Protein AF-0000000072880910 (afdb_homodimer)

Organism: NCBI:txid35525

Sequence (378 aa):
MTQFLEQYRAGLEKVLYEPGFINNLLAKAEERTGVKRLYIALGMIGVISIYLTFGYGAQLLCNSIGFVYPAYASVKAIESDKKDDDTKWLTYWTVFAFFSIIEFFSDILLSWFPLYWLAKCILLVWCFAPVSWNGSALIYHRIIRPRYLKYNTKLDKVVGDAANNAAKLLSQGLDITHNLVKNANSKDEMTQFLEQYRAGLEKVLYEPGFINNLLAKAEERTGVKRLYIALGMIGVISIYLTFGYGAQLLCNSIGFVYPAYASVKAIESDKKDDDTKWLTYWTVFAFFSIIEFFSDILLSWFPLYWLAKCILLVWCFAPVSWNGSALIYHRIIRPRYLKYNTKLDKVVGDAANNAAKLLSQGLDITHNLVKNANSKDE

Foldseek 3Di:
DVVVVVVVLVVLVVVLCDDDDVSVVLVVVCVVPVDDSSVVVVVVVVVLQQCLLDNPCVVVVLCCLLCVVLVVQCVVCVPDPDVVSNVLSVLLVVQVVVCVVVVVVVCVVCVVGSNVSVVSSVLSCQQNPPDPPRSSVCCCVPPVVVVCVVCVVVCCVPVVVVVVVVVVVVVVVVVVVVVVVVVVVVVVD/DVVVVVVVLVVLVVVLCDDDDVSVVLVVVCVVPVDDSSVVVVVVVVVLQQCLLDNPCVVVVLCCLLCVVLVVQCVVCVPDPDVVSNVLSVLLVVVVVVCVVVVVVVCVVCVVGSNVSVVSSVLSCQQNPPDPPRSSVVCCVPPVVVVCVVCVVVCCVPVVVVVVVVVVVVVVVVVVVVVVVVVVVVVVD

pLDDT: mean 82.31, std 9.42, range [45.56, 94.0]

Radius of gyration: 24.27 Å; Cα contacts (8 Å, |Δi|>4): 341; chains: 2; bounding box: 45×79×58 Å

Structure (mmCIF, N/CA/C/O backbone):
data_AF-0000000072880910-model_v1
#
loop_
_entity.id
_entity.type
_entity.pdbx_description
1 polymer 'Receptor expression-enhancing protein'
#
loop_
_atom_site.group_PDB
_atom_site.id
_atom_site.type_symbol
_atom_site.label_atom_id
_atom_site.label_alt_id
_atom_site.label_comp_id
_atom_site.label_asym_id
_atom_site.label_entity_id
_atom_site.label_seq_id
_atom_site.pdbx_PDB_ins_code
_atom_site.Cartn_x
_atom_site.Cartn_y
_atom_site.Cartn_z
_atom_site.occupancy
_atom_site.B_iso_or_equiv
_atom_site.auth_seq_id
_atom_site.auth_comp_id
_atom_site.auth_asym_id
_atom_site.auth_atom_id
_atom_site.pdbx_PDB_model_num
ATOM 1 N N . MET A 1 1 ? -2.93 39.5 -1.105 1 54.69 1 MET A N 1
ATOM 2 C CA . MET A 1 1 ? -1.923 38.594 -0.562 1 54.69 1 MET A CA 1
ATOM 3 C C . MET A 1 1 ? -1.951 38.594 0.963 1 54.69 1 MET A C 1
ATOM 5 O O . MET A 1 1 ? -1.927 37.531 1.594 1 54.69 1 MET A O 1
ATOM 9 N N . THR A 1 2 ? -2.166 39.844 1.442 1 64.44 2 THR A N 1
ATOM 10 C CA . THR A 1 2 ? -2.141 40 2.889 1 64.44 2 THR A CA 1
ATOM 11 C C . THR A 1 2 ? -3.352 39.344 3.539 1 64.44 2 THR A C 1
ATOM 13 O O . THR A 1 2 ? -3.229 38.719 4.586 1 64.44 2 THR A O 1
ATOM 16 N N . GLN A 1 3 ? -4.484 39.5 2.902 1 65.19 3 GLN A N 1
ATOM 17 C CA . GLN A 1 3 ? -5.691 38.906 3.451 1 65.19 3 GLN A CA 1
ATOM 18 C C . GLN A 1 3 ? -5.609 37.375 3.412 1 65.19 3 GLN A C 1
ATOM 20 O O . GLN A 1 3 ? -6.027 36.688 4.355 1 65.19 3 GLN A O 1
ATOM 25 N N . PHE A 1 4 ? -5.031 36.969 2.357 1 64.19 4 PHE A N 1
ATOM 26 C CA . PHE A 1 4 ? -4.852 35.531 2.189 1 64.19 4 PHE A CA 1
ATOM 27 C C . PHE A 1 4 ? -3.912 34.969 3.252 1 64.19 4 PHE A C 1
ATOM 29 O O . PHE A 1 4 ? -4.184 33.938 3.844 1 64.19 4 PHE A O 1
ATOM 36 N N . LEU A 1 5 ? -2.969 35.719 3.396 1 72.12 5 LEU A N 1
ATOM 37 C CA . LEU A 1 5 ? -1.979 35.281 4.383 1 72.12 5 LEU A CA 1
ATOM 38 C C . LEU A 1 5 ? -2.578 35.281 5.785 1 72.12 5 LEU A C 1
ATOM 40 O O . LEU A 1 5 ? -2.283 34.406 6.59 1 72.12 5 LEU A O 1
ATOM 44 N N . GLU A 1 6 ? -3.389 36.281 5.953 1 77.25 6 GLU A N 1
ATOM 45 C CA . GLU A 1 6 ? -4.008 36.344 7.273 1 77.25 6 GLU A CA 1
ATOM 46 C C . GLU A 1 6 ? -4.996 35.219 7.5 1 77.25 6 GLU A C 1
ATOM 48 O O . GLU A 1 6 ? -5.098 34.688 8.609 1 77.25 6 GLU A O 1
ATOM 53 N N . GLN A 1 7 ? -5.676 34.969 6.52 1 73.25 7 GLN A N 1
ATOM 54 C CA . GLN A 1 7 ? -6.625 33.875 6.617 1 73.25 7 GLN A CA 1
ATOM 55 C C . GLN A 1 7 ? -5.91 32.562 6.855 1 73.25 7 GLN A C 1
ATOM 57 O O . GLN A 1 7 ? -6.359 31.734 7.656 1 73.25 7 GLN A O 1
ATOM 62 N N . TYR A 1 8 ? -4.82 32.438 6.195 1 73.94 8 TYR A N 1
ATOM 63 C CA . TYR A 1 8 ? -4.012 31.234 6.355 1 73.94 8 TYR A CA 1
ATOM 64 C C . TYR A 1 8 ? -3.453 31.141 7.77 1 73.94 8 TYR A C 1
ATOM 66 O O . TYR A 1 8 ? -3.504 30.078 8.391 1 73.94 8 TYR A O 1
ATOM 74 N N . ARG A 1 9 ? -3.004 32.25 8.141 1 79.38 9 ARG A N 1
ATOM 75 C CA . ARG A 1 9 ? -2.432 32.312 9.484 1 79.38 9 ARG A CA 1
ATOM 76 C C . ARG A 1 9 ? -3.482 32 10.547 1 79.38 9 ARG A C 1
ATOM 78 O O . ARG A 1 9 ? -3.215 31.25 11.492 1 79.38 9 ARG A O 1
ATOM 85 N N . ALA A 1 10 ? -4.598 32.562 10.336 1 80 10 ALA A N 1
ATOM 86 C CA . ALA A 1 10 ? -5.68 32.344 11.297 1 80 10 ALA A CA 1
ATOM 87 C C . ALA A 1 10 ? -6.113 30.875 11.32 1 80 10 ALA A C 1
ATOM 89 O O . ALA A 1 10 ? -6.387 30.328 12.391 1 80 10 ALA A O 1
ATOM 90 N N . GLY A 1 11 ? -6.148 30.328 10.211 1 77.56 11 GLY A N 1
ATOM 91 C CA . GLY A 1 11 ? -6.516 28.922 10.125 1 77.56 11 GLY A CA 1
ATOM 92 C C . GLY A 1 11 ? -5.508 28 10.781 1 77.56 11 GLY A C 1
ATOM 93 O O . GLY A 1 11 ? -5.887 27.062 11.484 1 77.56 11 GLY A O 1
ATOM 94 N N . LEU A 1 12 ? -4.34 28.344 10.578 1 82.06 12 LEU A N 1
ATOM 95 C CA . LEU A 1 12 ? -3.266 27.531 11.148 1 82.06 12 LEU A CA 1
ATOM 96 C C . LEU A 1 12 ? -3.24 27.656 12.664 1 82.06 12 LEU A C 1
ATOM 98 O O . LEU A 1 12 ? -3.033 26.656 13.367 1 82.06 12 LEU A O 1
ATOM 102 N N . GLU A 1 13 ? -3.408 28.844 13.078 1 84.56 13 GLU A N 1
ATOM 103 C CA . GLU A 1 13 ? -3.41 29.078 14.516 1 84.56 13 GLU A CA 1
ATOM 104 C C . GLU A 1 13 ? -4.543 28.312 15.195 1 84.56 13 GLU A C 1
ATOM 106 O O . GLU A 1 13 ? -4.375 27.781 16.297 1 84.56 13 GLU A O 1
ATOM 111 N N . LYS A 1 14 ? -5.625 28.297 14.547 1 83.69 14 LYS A N 1
ATOM 112 C CA . LYS A 1 14 ? -6.773 27.578 15.109 1 83.69 14 LYS A CA 1
ATOM 113 C C . LYS A 1 14 ? -6.469 26.094 15.273 1 83.69 14 LYS A C 1
ATOM 115 O O . LYS A 1 14 ? -6.805 25.5 16.297 1 83.69 14 LYS A O 1
ATOM 120 N N . VAL A 1 15 ? -5.828 25.578 14.344 1 81.69 15 VAL A N 1
ATOM 121 C CA . VAL A 1 15 ? -5.52 24.156 14.344 1 81.69 15 VAL A CA 1
ATOM 122 C C . VAL A 1 15 ? -4.457 23.844 15.398 1 81.69 15 VAL A C 1
ATOM 124 O O . VAL A 1 15 ? -4.543 22.844 16.109 1 81.69 15 VAL A O 1
ATOM 127 N N . LEU A 1 16 ? -3.523 24.734 15.547 1 86.81 16 LEU A N 1
ATOM 128 C CA . LEU A 1 16 ? -2.361 24.5 16.391 1 86.81 16 LEU A CA 1
ATOM 129 C C . LEU A 1 16 ? -2.719 24.703 17.859 1 86.81 16 LEU A C 1
ATOM 131 O O . LEU A 1 16 ? -1.995 24.25 18.75 1 86.81 16 LEU A O 1
ATOM 135 N N . TYR A 1 17 ? -3.84 25.375 18.125 1 85.56 17 TYR A N 1
ATOM 136 C CA . TYR A 1 17 ? -4.219 25.641 19.5 1 85.56 17 TYR A CA 1
ATOM 137 C C . TYR A 1 17 ? -5.297 24.672 19.969 1 85.56 17 TYR A C 1
ATOM 139 O O . TYR A 1 17 ? -5.762 24.75 21.109 1 85.56 17 TYR A O 1
ATOM 147 N N . GLU A 1 18 ? -5.641 23.781 19.156 1 83.75 18 GLU A N 1
ATOM 148 C CA . GLU A 1 18 ? -6.57 22.734 19.547 1 83.75 18 GLU A CA 1
ATOM 149 C C . GLU A 1 18 ? -5.891 21.703 20.453 1 83.75 18 GLU A C 1
ATOM 151 O O . GLU A 1 18 ? -4.68 21.5 20.359 1 83.75 18 GLU A O 1
ATOM 156 N N . PRO A 1 19 ? -6.691 21.141 21.312 1 82.44 19 PRO A N 1
ATOM 157 C CA . PRO A 1 19 ? -6.105 20.141 22.203 1 82.44 19 PRO A CA 1
ATOM 158 C C . PRO A 1 19 ? -5.676 18.875 21.469 1 82.44 19 PRO A C 1
ATOM 160 O O . PRO A 1 19 ? -6.352 18.438 20.531 1 82.44 19 PRO A O 1
ATOM 163 N N . GLY A 1 20 ? -4.375 18.391 21.797 1 83.56 20 GLY A N 1
ATOM 164 C CA . GLY A 1 20 ? -3.805 17.188 21.219 1 83.56 20 GLY A CA 1
ATOM 165 C C . GLY A 1 20 ? -2.383 16.922 21.672 1 83.56 20 GLY A C 1
ATOM 166 O O . GLY A 1 20 ? -1.756 17.781 22.297 1 83.56 20 GLY A O 1
ATOM 167 N N . PHE A 1 21 ? -2.014 15.734 21.391 1 83.81 21 PHE A N 1
ATOM 168 C CA . PHE A 1 21 ? -0.673 15.352 21.828 1 83.81 21 PHE A CA 1
ATOM 169 C C . PHE A 1 21 ? 0.38 16.219 21.141 1 83.81 21 PHE A C 1
ATOM 171 O O . PHE A 1 21 ? 1.276 16.75 21.812 1 83.81 21 PHE A O 1
ATOM 178 N N . ILE A 1 22 ? 0.207 16.406 19.859 1 84.38 22 ILE A N 1
ATOM 179 C CA . ILE A 1 22 ? 1.189 17.172 19.109 1 84.38 22 ILE A CA 1
ATOM 180 C C . ILE A 1 22 ? 1.11 18.641 19.5 1 84.38 22 ILE A C 1
ATOM 182 O O . ILE A 1 22 ? 2.139 19.297 19.703 1 84.38 22 ILE A O 1
ATOM 186 N N . ASN A 1 23 ? -0.035 19.109 19.562 1 87.69 23 ASN A N 1
ATOM 187 C CA . ASN A 1 23 ? -0.226 20.516 19.922 1 87.69 23 ASN A CA 1
ATOM 188 C C . ASN A 1 23 ? 0.255 20.812 21.328 1 87.69 23 ASN A C 1
ATOM 190 O O . ASN A 1 23 ? 0.747 21.906 21.609 1 87.69 23 ASN A O 1
ATOM 194 N N . ASN A 1 24 ? 0.066 19.812 22.172 1 88.69 24 ASN A N 1
ATOM 195 C CA . ASN A 1 24 ? 0.579 19.969 23.531 1 88.69 24 ASN A CA 1
ATOM 196 C C . ASN A 1 24 ? 2.104 20.016 23.547 1 88.69 24 ASN A C 1
ATOM 198 O O . ASN A 1 24 ? 2.691 20.766 24.344 1 88.69 24 ASN A O 1
ATOM 202 N N . LEU A 1 25 ? 2.627 19.203 22.75 1 88.19 25 LEU A N 1
ATOM 203 C CA . LEU A 1 25 ? 4.078 19.234 22.625 1 88.19 25 LEU A CA 1
ATOM 204 C C . LEU A 1 25 ? 4.547 20.594 22.094 1 88.19 25 LEU A C 1
ATOM 206 O O . LEU A 1 25 ? 5.566 21.125 22.547 1 88.19 25 LEU A O 1
ATOM 210 N N . LEU A 1 26 ? 3.807 21.141 21.156 1 90.12 26 LEU A N 1
ATOM 211 C CA . LEU A 1 26 ? 4.129 22.453 20.609 1 90.12 26 LEU A CA 1
ATOM 212 C C . LEU A 1 26 ? 3.969 23.547 21.656 1 90.12 26 LEU A C 1
ATOM 214 O O . LEU A 1 26 ? 4.746 24.5 21.688 1 90.12 26 LEU A O 1
ATOM 218 N N . ALA A 1 27 ? 2.957 23.375 22.453 1 90.94 27 ALA A N 1
ATOM 219 C CA . ALA A 1 27 ? 2.729 24.328 23.531 1 90.94 27 ALA A CA 1
ATOM 220 C C . ALA A 1 27 ? 3.895 24.328 24.516 1 90.94 27 ALA A C 1
ATOM 222 O O . ALA A 1 27 ? 4.324 25.375 24.984 1 90.94 27 ALA A O 1
ATOM 223 N N . LYS A 1 28 ? 4.348 23.141 24.766 1 92.5 28 LYS A N 1
ATOM 224 C CA . LYS A 1 28 ? 5.492 23.016 25.672 1 92.5 28 LYS A CA 1
ATOM 225 C C . LYS A 1 28 ? 6.738 23.656 25.047 1 92.5 28 LYS A C 1
ATOM 227 O O . LYS A 1 28 ? 7.523 24.297 25.75 1 92.5 28 LYS A O 1
ATOM 232 N N . ALA A 1 29 ? 6.844 23.438 23.812 1 92.12 29 ALA A N 1
ATOM 233 C CA . ALA A 1 29 ? 7.973 24.031 23.109 1 92.12 29 ALA A CA 1
ATOM 234 C C . ALA A 1 29 ? 7.871 25.562 23.094 1 92.12 29 ALA A C 1
ATOM 236 O O . ALA A 1 29 ? 8.875 26.25 23.219 1 92.12 29 ALA A O 1
ATOM 237 N N . GLU A 1 30 ? 6.711 26 22.891 1 92.75 30 GLU A N 1
ATOM 238 C CA . GLU A 1 30 ? 6.484 27.438 22.922 1 92.75 30 GLU A CA 1
ATOM 239 C C . GLU A 1 30 ? 6.852 28.031 24.281 1 92.75 30 GLU A C 1
ATOM 241 O O . GLU A 1 30 ? 7.465 29.094 24.359 1 92.75 30 GLU A O 1
ATOM 246 N N . GLU A 1 31 ? 6.504 27.375 25.344 1 92.62 31 GLU A N 1
ATOM 247 C CA . GLU A 1 31 ? 6.785 27.828 26.688 1 92.62 31 GLU A CA 1
ATOM 248 C C . GLU A 1 31 ? 8.289 27.828 26.969 1 92.62 31 GLU A C 1
ATOM 250 O O . GLU A 1 31 ? 8.789 28.734 27.656 1 92.62 31 GLU A O 1
ATOM 255 N N . ARG A 1 32 ? 8.961 26.938 26.344 1 93.19 32 ARG A N 1
ATOM 256 C CA . ARG A 1 32 ? 10.383 26.797 26.625 1 93.19 32 ARG A CA 1
ATOM 257 C C . ARG A 1 32 ? 11.203 27.75 25.766 1 93.19 32 ARG A C 1
ATOM 259 O O . ARG A 1 32 ? 12.227 28.281 26.203 1 93.19 32 ARG A O 1
ATOM 266 N N . THR A 1 33 ? 10.852 27.984 24.562 1 92.12 33 THR A N 1
ATOM 267 C CA . THR A 1 33 ? 11.656 28.766 23.641 1 92.12 33 THR A CA 1
ATOM 268 C C . THR A 1 33 ? 11.172 30.203 23.562 1 92.12 33 THR A C 1
ATOM 270 O O . THR A 1 33 ? 11.906 31.109 23.141 1 92.12 33 THR A O 1
ATOM 273 N N . GLY A 1 34 ? 9.883 30.469 23.812 1 92.62 34 GLY A N 1
ATOM 274 C CA . GLY A 1 34 ? 9.281 31.781 23.719 1 92.62 34 GLY A CA 1
ATOM 275 C C . GLY A 1 34 ? 8.773 32.125 22.328 1 92.62 34 GLY A C 1
ATOM 276 O O . GLY A 1 34 ? 8.297 33.219 22.094 1 92.62 34 GLY A O 1
ATOM 277 N N . VAL A 1 35 ? 8.961 31.188 21.5 1 93.25 35 VAL A N 1
ATOM 278 C CA . VAL A 1 35 ? 8.516 31.391 20.125 1 93.25 35 VAL A CA 1
ATOM 279 C C . VAL A 1 35 ? 7.086 30.859 19.953 1 93.25 35 VAL A C 1
ATOM 281 O O . VAL A 1 35 ? 6.742 29.797 20.5 1 93.25 35 VAL A O 1
ATOM 284 N N . LYS A 1 36 ? 6.324 31.688 19.203 1 92 36 LYS A N 1
ATOM 285 C CA . LYS A 1 36 ? 4.938 31.297 18.984 1 92 36 LYS A CA 1
ATOM 286 C C . LYS A 1 36 ? 4.855 29.922 18.312 1 92 36 LYS A C 1
ATOM 288 O O . LYS A 1 36 ? 5.648 29.609 17.422 1 92 36 LYS A O 1
ATOM 293 N N . ARG A 1 37 ? 3.898 29.188 18.609 1 90.19 37 ARG A N 1
ATOM 294 C CA . ARG A 1 37 ? 3.709 27.828 18.109 1 90.19 37 ARG A CA 1
ATOM 295 C C . ARG A 1 37 ? 3.523 27.812 16.594 1 90.19 37 ARG A C 1
ATOM 297 O O . ARG A 1 37 ? 3.926 26.859 15.922 1 90.19 37 ARG A O 1
ATOM 304 N N . LEU A 1 38 ? 2.945 28.844 16.188 1 87.81 38 LEU A N 1
ATOM 305 C CA . LEU A 1 38 ? 2.742 28.953 14.75 1 87.81 38 LEU A CA 1
ATOM 306 C C . LEU A 1 38 ? 4.074 28.891 14.008 1 87.81 38 LEU A C 1
ATOM 308 O O . LEU A 1 38 ? 4.215 28.156 13.023 1 87.81 38 LEU A O 1
ATOM 312 N N . TYR A 1 39 ? 5 29.641 14.453 1 90.75 39 TYR A N 1
ATOM 313 C CA . TYR A 1 39 ? 6.305 29.703 13.812 1 90.75 39 TYR A CA 1
ATOM 314 C C . TYR A 1 39 ? 7.07 28.406 14 1 90.75 39 TYR A C 1
ATOM 316 O O . TYR A 1 39 ? 7.832 27.984 13.125 1 90.75 39 TYR A O 1
ATOM 324 N N . ILE A 1 40 ? 6.844 27.828 15.109 1 91.81 40 ILE A N 1
ATOM 325 C CA . ILE A 1 40 ? 7.477 26.531 15.359 1 91.81 40 ILE A CA 1
ATOM 326 C C . ILE A 1 40 ? 6.918 25.5 14.391 1 91.81 40 ILE A C 1
ATOM 328 O O . ILE A 1 40 ? 7.676 24.734 13.789 1 91.81 40 ILE A O 1
ATOM 332 N N . ALA A 1 41 ? 5.668 25.516 14.266 1 88.25 41 ALA A N 1
ATOM 333 C CA . ALA A 1 41 ? 5.016 24.578 13.359 1 88.25 41 ALA A CA 1
ATOM 334 C C . ALA A 1 41 ? 5.457 24.812 11.922 1 88.25 41 ALA A C 1
ATOM 336 O O . ALA A 1 41 ? 5.75 23.859 11.188 1 88.25 41 ALA A O 1
ATOM 337 N N . LEU A 1 42 ? 5.445 26 11.531 1 88.62 42 LEU A N 1
ATOM 338 C CA . LEU A 1 42 ? 5.867 26.344 10.18 1 88.62 42 LEU A CA 1
ATOM 339 C C . LEU A 1 42 ? 7.316 25.922 9.945 1 88.62 42 LEU A C 1
ATOM 341 O O . LEU A 1 42 ? 7.664 25.453 8.859 1 88.62 42 LEU A O 1
ATOM 345 N N . GLY A 1 43 ? 8.078 26.188 10.922 1 91.12 43 GLY A N 1
ATOM 346 C CA . GLY A 1 43 ? 9.461 25.75 10.836 1 91.12 43 GLY A CA 1
ATOM 347 C C . GLY A 1 43 ? 9.602 24.25 10.68 1 91.12 43 GLY A C 1
ATOM 348 O O . GLY A 1 43 ? 10.383 23.781 9.852 1 91.12 43 GLY A O 1
ATOM 349 N N . MET A 1 44 ? 8.883 23.547 11.461 1 91.19 44 MET A N 1
ATOM 350 C CA . MET A 1 44 ? 8.922 22.094 11.375 1 91.19 44 MET A CA 1
ATOM 351 C C . MET A 1 44 ? 8.453 21.625 10 1 91.19 44 MET A C 1
ATOM 353 O O . MET A 1 44 ? 9.055 20.734 9.406 1 91.19 44 MET A O 1
ATOM 357 N N . ILE A 1 45 ? 7.398 22.172 9.523 1 89.44 45 ILE A N 1
A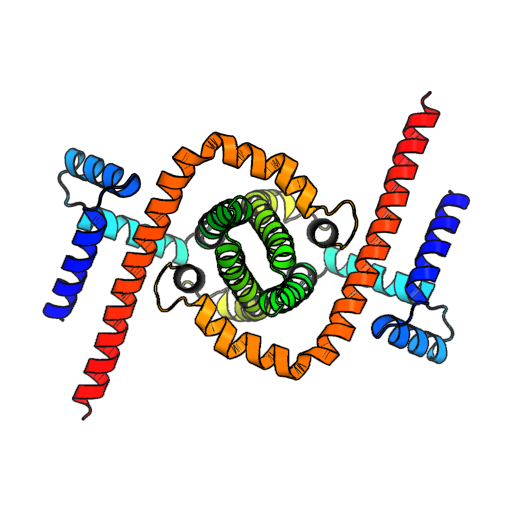TOM 358 C CA . ILE A 1 45 ? 6.875 21.844 8.203 1 89.44 45 ILE A CA 1
ATOM 359 C C . ILE A 1 45 ? 7.918 22.156 7.137 1 89.44 45 ILE A C 1
ATOM 361 O O . ILE A 1 45 ? 8.109 21.375 6.191 1 89.44 45 ILE A O 1
ATOM 365 N N . GLY A 1 46 ? 8.484 23.25 7.305 1 92.12 46 GLY A N 1
ATOM 366 C CA . GLY A 1 46 ? 9.547 23.625 6.387 1 92.12 46 GLY A CA 1
ATOM 367 C C . GLY A 1 46 ? 10.703 22.641 6.379 1 92.12 46 GLY A C 1
ATOM 368 O O . GLY A 1 46 ? 11.172 22.234 5.312 1 92.12 46 GLY A O 1
ATOM 369 N N . VAL A 1 47 ? 11.117 22.281 7.527 1 93.5 47 VAL A N 1
ATOM 370 C CA . VAL A 1 47 ? 12.219 21.328 7.66 1 93.5 47 VAL A CA 1
ATOM 371 C C . VAL A 1 47 ? 11.836 20 7.031 1 93.5 47 VAL A C 1
ATOM 373 O O . VAL A 1 47 ? 12.633 19.391 6.316 1 93.5 47 VAL A O 1
ATOM 376 N N . ILE A 1 48 ? 10.672 19.578 7.25 1 92.25 48 ILE A N 1
ATOM 377 C CA . ILE A 1 48 ? 10.18 18.328 6.688 1 92.25 48 ILE A CA 1
ATOM 378 C C . ILE A 1 48 ? 10.141 18.422 5.164 1 92.25 48 ILE A C 1
ATOM 380 O O . ILE A 1 48 ? 10.578 17.516 4.469 1 92.25 48 ILE A O 1
ATOM 384 N N . SER A 1 49 ? 9.68 19.531 4.699 1 92 49 SER A N 1
ATOM 385 C CA . SER A 1 49 ? 9.578 19.75 3.258 1 92 49 SER A CA 1
ATOM 386 C C . SER A 1 49 ? 10.961 19.734 2.602 1 92 49 SER A C 1
ATOM 388 O O . SER A 1 49 ? 11.148 19.125 1.55 1 92 49 SER A O 1
ATOM 390 N N . ILE A 1 50 ? 11.82 20.375 3.258 1 93.88 50 ILE A N 1
ATOM 391 C CA . ILE A 1 50 ? 13.188 20.438 2.742 1 93.88 50 ILE A CA 1
ATOM 392 C C . ILE A 1 50 ? 13.797 19.031 2.756 1 93.88 50 ILE A C 1
ATOM 394 O O . ILE A 1 50 ? 14.477 18.641 1.807 1 93.88 50 ILE A O 1
ATOM 398 N N . TYR A 1 51 ? 13.562 18.406 3.797 1 93.31 51 TYR A N 1
ATOM 399 C CA . TYR A 1 51 ? 14.086 17.047 3.898 1 93.31 51 TYR A CA 1
ATOM 400 C C . TYR A 1 51 ? 13.484 16.141 2.822 1 93.31 51 TYR A C 1
ATOM 402 O O . TYR A 1 51 ? 14.188 15.32 2.23 1 93.31 51 TYR A O 1
ATOM 410 N N . LEU A 1 52 ? 12.305 16.297 2.512 1 92.25 52 LEU A N 1
ATOM 411 C CA . LEU A 1 52 ? 11.633 15.484 1.499 1 92.25 52 LEU A CA 1
ATOM 412 C C . LEU A 1 52 ? 12.156 15.82 0.105 1 92.25 52 LEU A C 1
ATOM 414 O O . LEU A 1 52 ? 12.055 15 -0.811 1 92.25 52 LEU A O 1
ATOM 418 N N . THR A 1 53 ? 12.641 16.984 -0.023 1 90.56 53 THR A N 1
ATOM 419 C CA . THR A 1 53 ? 13.125 17.438 -1.325 1 90.56 53 THR A CA 1
ATOM 420 C C . THR A 1 53 ? 14.57 17 -1.54 1 90.56 53 THR A C 1
ATOM 422 O O . THR A 1 53 ? 14.93 16.531 -2.621 1 90.56 53 THR A O 1
ATOM 425 N N . PHE A 1 54 ? 15.352 17.047 -0.443 1 89 54 PHE A N 1
ATOM 426 C CA . PHE A 1 54 ? 16.781 16.859 -0.642 1 89 54 PHE A CA 1
ATOM 427 C C . PHE A 1 54 ? 17.312 15.742 0.238 1 89 54 PHE A C 1
ATOM 429 O O . PHE A 1 54 ? 18.469 15.312 0.087 1 89 54 PHE A O 1
ATOM 436 N N . GLY A 1 55 ? 16.562 15.227 1.009 1 85.25 55 GLY A N 1
ATOM 437 C CA . GLY A 1 55 ? 17.062 14.305 2.014 1 85.25 55 GLY A CA 1
ATOM 438 C C . GLY A 1 55 ? 17.312 12.914 1.468 1 85.25 55 GLY A C 1
ATOM 439 O O . GLY A 1 55 ? 16.594 12.445 0.577 1 85.25 55 GLY A O 1
ATOM 440 N N . TYR A 1 56 ? 18.312 12.188 1.977 1 79.31 56 TYR A N 1
ATOM 441 C CA . TYR A 1 56 ? 18.672 10.82 1.596 1 79.31 56 TYR A CA 1
ATOM 442 C C . TYR A 1 56 ? 17.578 9.836 1.995 1 79.31 56 TYR A C 1
ATOM 444 O O . TYR A 1 56 ? 17.359 8.828 1.319 1 79.31 56 TYR A O 1
ATOM 452 N N . GLY A 1 57 ? 16.797 10.148 2.912 1 83.06 57 GLY A N 1
ATOM 453 C CA . GLY A 1 57 ? 15.734 9.289 3.418 1 83.06 57 GLY A CA 1
ATOM 454 C C . GLY A 1 57 ? 14.344 9.828 3.135 1 83.06 57 GLY A C 1
ATOM 455 O O . GLY A 1 57 ? 13.406 9.57 3.895 1 83.06 57 GLY A O 1
ATOM 456 N N . ALA A 1 58 ? 14.305 10.531 2.07 1 86.62 58 ALA A N 1
ATOM 457 C CA . ALA A 1 58 ? 13.031 11.172 1.751 1 86.62 58 ALA A CA 1
ATOM 458 C C . ALA A 1 58 ? 11.945 10.133 1.486 1 86.62 58 ALA A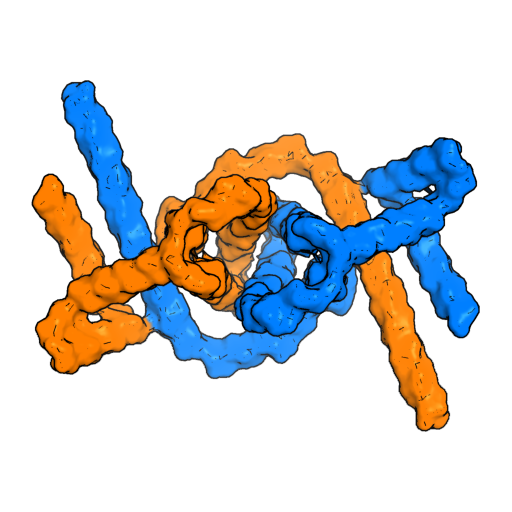 C 1
ATOM 460 O O . ALA A 1 58 ? 10.797 10.305 1.895 1 86.62 58 ALA A O 1
ATOM 461 N N . GLN A 1 59 ? 12.336 9.07 0.917 1 82.44 59 GLN A N 1
ATOM 462 C CA . GLN A 1 59 ? 11.398 7.992 0.62 1 82.44 59 GLN A CA 1
ATOM 463 C C . GLN A 1 59 ? 10.836 7.383 1.901 1 82.44 59 GLN A C 1
ATOM 465 O O . GLN A 1 59 ? 9.633 7.125 1.997 1 82.44 59 GLN A O 1
ATOM 470 N N . LEU A 1 60 ? 11.766 7.172 2.791 1 83.81 60 LEU A N 1
ATOM 471 C CA . LEU A 1 60 ? 11.359 6.594 4.066 1 83.81 60 LEU A CA 1
ATOM 472 C C . LEU A 1 60 ? 10.359 7.5 4.777 1 83.81 60 LEU A C 1
ATOM 474 O O . LEU A 1 60 ? 9.328 7.035 5.262 1 83.81 60 LEU A O 1
ATOM 478 N N . LEU A 1 61 ? 10.742 8.727 4.785 1 88.5 61 LEU A N 1
ATOM 479 C CA . LEU A 1 61 ? 9.867 9.695 5.434 1 88.5 61 LEU A CA 1
ATOM 480 C C . LEU A 1 61 ? 8.523 9.773 4.723 1 88.5 61 LEU A C 1
ATOM 482 O O . LEU A 1 61 ? 7.473 9.781 5.367 1 88.5 61 LEU A O 1
ATOM 486 N N . CYS A 1 62 ? 8.508 9.805 3.443 1 88.38 62 CYS A N 1
ATOM 487 C CA . CYS A 1 62 ? 7.285 9.859 2.645 1 88.38 62 CYS A CA 1
ATOM 488 C C . CYS A 1 62 ? 6.422 8.625 2.883 1 88.38 62 CYS A C 1
ATOM 490 O O . CYS A 1 62 ? 5.211 8.734 3.086 1 88.38 62 CYS A O 1
ATOM 492 N N . ASN A 1 63 ? 7.039 7.469 2.914 1 86.38 63 ASN A N 1
ATOM 493 C CA . ASN A 1 63 ? 6.32 6.227 3.162 1 86.38 63 ASN A CA 1
ATOM 494 C C . ASN A 1 63 ? 5.746 6.184 4.574 1 86.38 63 ASN A C 1
ATOM 496 O O . ASN A 1 63 ? 4.629 5.703 4.785 1 86.38 63 ASN A O 1
ATOM 500 N N . SER A 1 64 ? 6.539 6.684 5.457 1 88.94 64 SER A N 1
ATOM 501 C CA . SER A 1 64 ? 6.059 6.734 6.836 1 88.94 64 SER A CA 1
ATOM 502 C C . SER A 1 64 ? 4.809 7.602 6.953 1 88.94 64 SER A C 1
ATOM 504 O O . SER A 1 64 ? 3.812 7.188 7.547 1 88.94 64 SER A O 1
ATOM 506 N N . ILE A 1 65 ? 4.812 8.688 6.34 1 88.75 65 ILE A N 1
ATOM 507 C CA . ILE A 1 65 ? 3.682 9.609 6.383 1 88.75 65 ILE A CA 1
ATOM 508 C C . ILE A 1 65 ? 2.49 9 5.652 1 88.75 65 ILE A C 1
ATOM 510 O O . ILE A 1 65 ? 1.354 9.078 6.125 1 88.75 65 ILE A O 1
ATOM 514 N N . GLY A 1 66 ? 2.795 8.344 4.586 1 88.56 66 GLY A N 1
ATOM 515 C CA . GLY A 1 66 ? 1.737 7.812 3.74 1 88.56 66 GLY A CA 1
ATOM 516 C C . GLY A 1 66 ? 1.178 6.492 4.234 1 88.56 66 GLY A C 1
ATOM 517 O O . GLY A 1 66 ? 0.094 6.078 3.82 1 88.56 66 GLY A O 1
ATOM 518 N N . PHE A 1 67 ? 1.846 5.859 5.168 1 91.62 67 PHE A N 1
ATOM 519 C CA . PHE A 1 67 ? 1.444 4.496 5.5 1 91.62 67 PHE A CA 1
ATOM 520 C C . PHE A 1 67 ? 1.043 4.395 6.969 1 91.62 67 PHE A C 1
ATOM 522 O O . PHE A 1 67 ? 0.129 3.645 7.316 1 91.62 67 PHE A O 1
ATOM 529 N N . VAL A 1 68 ? 1.61 5.16 7.781 1 89.12 68 VAL A N 1
ATOM 530 C CA . VAL A 1 68 ? 1.442 4.969 9.219 1 89.12 68 VAL A CA 1
ATOM 531 C C . VAL A 1 68 ? 0 5.277 9.617 1 89.12 68 VAL A C 1
ATOM 533 O O . VAL A 1 68 ? -0.684 4.43 10.203 1 89.12 68 VAL A O 1
ATOM 536 N N . TYR A 1 69 ? -0.493 6.379 9.211 1 88.44 69 TYR A N 1
ATOM 537 C CA . TYR A 1 69 ? -1.845 6.758 9.609 1 88.44 69 TYR A CA 1
ATOM 538 C C . TYR A 1 69 ? -2.879 5.855 8.945 1 88.44 69 TYR A C 1
ATOM 540 O O . TYR A 1 69 ? -3.756 5.309 9.617 1 88.44 69 TYR A O 1
ATOM 548 N N . PRO A 1 70 ? -2.746 5.727 7.656 1 90.75 70 PRO A N 1
ATOM 549 C CA . PRO A 1 70 ? -3.725 4.844 7.016 1 90.75 70 PRO A CA 1
ATOM 550 C C . PRO A 1 70 ? -3.705 3.428 7.59 1 90.75 70 PRO A C 1
ATOM 552 O O . PRO A 1 70 ? -4.758 2.791 7.707 1 90.75 70 PRO A O 1
ATOM 555 N N . ALA A 1 71 ? -2.559 2.967 7.891 1 91.38 71 ALA A N 1
ATOM 556 C CA . ALA A 1 71 ? -2.461 1.634 8.477 1 91.38 71 ALA A CA 1
ATOM 557 C C . ALA A 1 71 ? -3.135 1.587 9.844 1 91.38 71 ALA A C 1
ATOM 559 O O . ALA A 1 71 ? -3.912 0.673 10.133 1 91.38 71 ALA A O 1
ATOM 560 N N . TYR A 1 72 ? -2.857 2.561 10.594 1 89.25 72 TYR A N 1
ATOM 561 C CA . TYR A 1 72 ? -3.457 2.646 11.922 1 89.25 72 TYR A CA 1
ATOM 562 C C . TYR A 1 72 ? -4.977 2.752 11.828 1 89.25 72 TYR A C 1
ATOM 564 O O . TYR A 1 72 ? -5.695 2.043 12.531 1 89.25 72 TYR A O 1
ATOM 572 N N . ALA A 1 73 ? -5.473 3.564 11.047 1 89.12 73 ALA A N 1
ATOM 573 C CA . ALA A 1 73 ? -6.906 3.756 10.852 1 89.12 73 ALA A CA 1
ATOM 574 C C . ALA A 1 73 ? -7.559 2.49 10.305 1 89.12 73 ALA A C 1
ATOM 576 O O . ALA A 1 73 ? -8.711 2.193 10.609 1 89.12 73 ALA A O 1
ATOM 577 N N . SER A 1 74 ? -6.816 1.804 9.484 1 92.44 74 SER A N 1
ATOM 578 C CA . SER A 1 74 ? -7.324 0.551 8.93 1 92.44 74 SER A CA 1
ATOM 579 C C . SER A 1 74 ? -7.5 -0.5 10.023 1 92.44 74 SER A C 1
ATOM 581 O O . SER A 1 74 ? -8.508 -1.212 10.047 1 92.44 74 SER A O 1
ATOM 583 N N . VAL A 1 75 ? -6.559 -0.585 10.906 1 91.19 75 VAL A N 1
ATOM 584 C CA . VAL A 1 75 ? -6.652 -1.53 12.016 1 91.19 75 VAL A CA 1
ATOM 585 C C . VAL A 1 75 ? -7.867 -1.189 12.883 1 91.19 75 VAL A C 1
ATOM 587 O O . VAL A 1 75 ? -8.625 -2.078 13.273 1 91.19 75 VAL A O 1
ATOM 590 N N . LYS A 1 76 ? -8.023 0.037 13.117 1 89.38 76 LYS A N 1
ATOM 591 C CA . LYS A 1 76 ? -9.18 0.489 13.891 1 89.38 76 LYS A CA 1
ATOM 592 C C . LYS A 1 76 ? -10.484 0.123 13.195 1 89.38 76 LYS A C 1
ATOM 594 O O . LYS A 1 76 ? -11.453 -0.289 13.844 1 89.38 76 LYS A O 1
ATOM 599 N N . ALA A 1 77 ? -10.516 0.291 11.922 1 89.19 77 ALA A N 1
ATOM 600 C CA . ALA A 1 77 ? -11.703 -0.033 11.133 1 89.19 77 ALA A CA 1
ATOM 601 C C . ALA A 1 77 ? -12 -1.529 11.18 1 89.19 77 ALA A C 1
ATOM 603 O O . ALA A 1 77 ? -13.156 -1.934 11.328 1 89.19 77 ALA A O 1
ATOM 604 N N . ILE A 1 78 ? -10.953 -2.316 11.109 1 90 78 ILE A N 1
ATOM 605 C CA . ILE A 1 78 ? -11.094 -3.768 11.117 1 90 78 ILE A CA 1
ATOM 606 C C . ILE A 1 78 ? -11.68 -4.219 12.453 1 90 78 ILE A C 1
ATOM 608 O O . ILE A 1 78 ? -12.5 -5.133 12.508 1 90 78 ILE A O 1
ATOM 612 N N . GLU A 1 79 ? -11.242 -3.576 13.492 1 88.5 79 GLU A N 1
ATOM 613 C CA . GLU A 1 79 ? -11.648 -3.961 14.836 1 88.5 79 GLU A CA 1
ATOM 614 C C . GLU A 1 79 ? -12.992 -3.35 15.203 1 88.5 79 GLU A C 1
ATOM 616 O O . GLU A 1 79 ? -13.617 -3.744 16.203 1 88.5 79 GLU A O 1
ATOM 621 N N . SER A 1 80 ? -13.383 -2.461 14.367 1 84.69 80 SER A N 1
ATOM 622 C CA . SER A 1 80 ? -14.664 -1.814 14.641 1 84.69 80 SER A CA 1
ATOM 623 C C . SER A 1 80 ? -15.82 -2.643 14.102 1 84.69 80 SER A C 1
ATOM 625 O O . SER A 1 80 ? -15.641 -3.473 13.211 1 84.69 80 SER A O 1
ATOM 627 N N . ASP A 1 81 ? -16.984 -2.367 14.617 1 83.06 81 ASP A N 1
ATOM 628 C CA . ASP A 1 81 ? -18.188 -3.086 14.203 1 83.06 81 ASP A CA 1
ATOM 629 C C . ASP A 1 81 ? -18.781 -2.488 12.93 1 83.06 81 ASP A C 1
ATOM 631 O O . ASP A 1 81 ? -19.531 -3.15 12.211 1 83.06 81 ASP A O 1
ATOM 635 N N . LYS A 1 82 ? -18.484 -1.264 12.664 1 81.38 82 LYS A N 1
ATOM 636 C CA . LYS A 1 82 ? -18.984 -0.612 11.453 1 81.38 82 LYS A CA 1
ATOM 637 C C . LYS A 1 82 ? -18.078 -0.899 10.258 1 81.38 82 LYS A C 1
ATOM 639 O O . LYS A 1 82 ? -16.875 -0.689 10.32 1 81.38 82 LYS A O 1
ATOM 644 N N . LYS A 1 83 ? -18.688 -1.337 9.18 1 81.62 83 LYS A N 1
ATOM 645 C CA . LYS A 1 83 ? -17.875 -1.782 8.047 1 81.62 83 LYS A CA 1
ATOM 646 C C . LYS A 1 83 ? -17.734 -0.673 7.008 1 81.62 83 LYS A C 1
ATOM 648 O O . LYS A 1 83 ? -16.938 -0.79 6.078 1 81.62 83 LYS A O 1
ATOM 653 N N . ASP A 1 84 ? -18.422 0.425 7.254 1 84.62 84 ASP A N 1
ATOM 654 C CA . ASP A 1 84 ? -18.281 1.553 6.34 1 84.62 84 ASP A CA 1
ATOM 655 C C . ASP A 1 84 ? -16.891 2.152 6.398 1 84.62 84 ASP A C 1
ATOM 657 O O . ASP A 1 84 ? -16.375 2.646 5.391 1 84.62 84 ASP A O 1
ATOM 661 N N . ASP A 1 85 ? -16.328 2.025 7.535 1 86.38 85 ASP A N 1
ATOM 662 C CA . ASP A 1 85 ? -14.969 2.533 7.699 1 86.38 85 ASP A CA 1
ATOM 663 C C . ASP A 1 85 ? -13.961 1.662 6.949 1 86.38 85 ASP A C 1
ATOM 665 O O . ASP A 1 85 ? -12.977 2.168 6.41 1 86.38 85 ASP A O 1
ATOM 669 N N . ASP A 1 86 ? -14.289 0.405 6.836 1 91 86 ASP A N 1
ATOM 670 C CA . ASP A 1 86 ? -13.422 -0.484 6.074 1 91 86 ASP A CA 1
ATOM 671 C C . ASP A 1 86 ? -13.359 -0.07 4.605 1 91 86 ASP A C 1
ATOM 673 O O . ASP A 1 86 ? -12.289 -0.057 4 1 91 86 ASP A O 1
ATOM 677 N N . THR A 1 87 ? -14.508 0.272 4.094 1 89.81 87 THR A N 1
ATOM 678 C CA . THR A 1 87 ? -14.609 0.643 2.689 1 89.81 87 THR A CA 1
ATOM 679 C C . THR A 1 87 ? -13.797 1.902 2.4 1 89.81 87 THR A C 1
ATOM 681 O O . THR A 1 87 ? -13.141 2 1.362 1 89.81 87 THR A O 1
ATOM 684 N N . LYS A 1 88 ? -13.828 2.773 3.324 1 88.5 88 LYS A N 1
ATOM 685 C CA . LYS A 1 88 ? -13.109 4.031 3.154 1 88.5 88 LYS A CA 1
ATOM 686 C C . LYS A 1 88 ? -11.609 3.795 3.018 1 88.5 88 LYS A C 1
ATOM 688 O O . LYS A 1 88 ? -10.984 4.262 2.062 1 88.5 88 LYS A O 1
ATOM 693 N N . TRP A 1 89 ? -11.133 3.076 3.939 1 91.94 89 TRP A N 1
ATOM 694 C CA . TRP A 1 89 ? -9.688 2.889 3.955 1 91.94 89 TRP A CA 1
ATOM 695 C C . TRP A 1 89 ? -9.25 1.933 2.848 1 91.94 89 TRP A C 1
ATOM 697 O O . TRP A 1 89 ? -8.156 2.072 2.295 1 91.94 89 TRP A O 1
ATOM 707 N N . LEU A 1 90 ? -10.164 1.063 2.514 1 92.56 90 LEU A N 1
ATOM 708 C CA . LEU A 1 90 ? -9.883 0.204 1.369 1 92.56 90 LEU A CA 1
ATOM 709 C C . LEU A 1 90 ? -9.781 1.022 0.086 1 92.56 90 LEU A C 1
ATOM 711 O O . LEU A 1 90 ? -8.953 0.734 -0.776 1 92.56 90 LEU A O 1
ATOM 715 N N . THR A 1 91 ? -10.586 1.969 -0.028 1 92.44 91 THR A N 1
ATOM 716 C CA . THR A 1 91 ? -10.547 2.863 -1.179 1 92.44 91 THR A CA 1
ATOM 717 C C . THR A 1 91 ? -9.211 3.592 -1.253 1 92.44 91 THR A C 1
ATOM 719 O O . THR A 1 91 ? -8.617 3.711 -2.33 1 92.44 91 THR A O 1
ATOM 722 N N . TYR A 1 92 ? -8.789 4.047 -0.125 1 92.5 92 TYR A N 1
ATOM 723 C CA . TYR A 1 92 ? -7.488 4.703 -0.077 1 92.5 92 TYR A CA 1
ATOM 724 C C . TYR A 1 92 ? -6.395 3.779 -0.605 1 92.5 92 TYR A C 1
ATOM 726 O O . TYR A 1 92 ? -5.57 4.191 -1.424 1 92.5 92 TYR A O 1
ATOM 734 N N . TRP A 1 93 ? -6.379 2.582 -0.161 1 93.69 93 TRP A N 1
ATOM 735 C CA . TRP A 1 93 ? -5.336 1.628 -0.533 1 93.69 93 TRP A CA 1
ATOM 736 C C . TRP A 1 93 ? -5.422 1.281 -2.016 1 93.69 93 TRP A C 1
ATOM 738 O O . TRP A 1 93 ? -4.398 1.046 -2.664 1 93.69 93 TRP A O 1
ATOM 748 N N . THR A 1 94 ? -6.633 1.231 -2.508 1 93.31 94 THR A N 1
ATOM 749 C CA . THR A 1 94 ? -6.801 0.956 -3.93 1 93.31 94 THR A CA 1
ATOM 750 C C . THR A 1 94 ? -6.223 2.09 -4.773 1 93.31 94 THR A C 1
ATOM 752 O O . THR A 1 94 ? -5.539 1.846 -5.77 1 93.31 94 THR A O 1
ATOM 755 N N . VAL A 1 95 ? -6.477 3.246 -4.371 1 91.56 95 VAL A N 1
ATOM 756 C CA . VAL A 1 95 ? -5.949 4.418 -5.059 1 91.56 95 VAL A CA 1
ATOM 757 C C . VAL A 1 95 ? -4.426 4.438 -4.953 1 91.56 95 VAL A C 1
ATOM 759 O O . VAL A 1 95 ? -3.732 4.719 -5.938 1 91.56 95 VAL A O 1
ATOM 762 N N . PHE A 1 96 ? -3.951 4.164 -3.805 1 92.5 96 PHE A N 1
ATOM 763 C CA . PHE A 1 96 ? -2.514 4.082 -3.582 1 92.5 96 PHE A CA 1
ATOM 764 C C . PHE A 1 96 ? -1.877 3.059 -4.516 1 92.5 96 PHE A C 1
ATOM 766 O O . PHE A 1 96 ? -0.825 3.318 -5.105 1 92.5 96 PHE A O 1
ATOM 773 N N . ALA A 1 97 ? -2.516 1.938 -4.582 1 91.75 97 ALA A N 1
ATOM 774 C CA . ALA A 1 97 ? -2.006 0.886 -5.457 1 91.75 97 ALA A CA 1
ATOM 775 C C . ALA A 1 97 ? -1.952 1.355 -6.906 1 91.75 97 ALA A C 1
ATOM 777 O O . ALA A 1 97 ? -0.969 1.11 -7.609 1 91.75 97 ALA A O 1
ATOM 778 N N . PHE A 1 98 ? -2.979 1.971 -7.348 1 88.38 98 PHE A N 1
ATOM 779 C CA . PHE A 1 98 ? -3.039 2.506 -8.703 1 88.38 98 PHE A CA 1
ATOM 780 C C . PHE A 1 98 ? -1.9 3.488 -8.945 1 88.38 98 PHE A C 1
ATOM 782 O O . PHE A 1 98 ? -1.205 3.4 -9.961 1 88.38 98 PHE A O 1
ATOM 789 N N . PHE A 1 99 ? -1.672 4.348 -8.039 1 87 99 PHE A N 1
ATOM 790 C CA . PHE A 1 99 ? -0.613 5.344 -8.156 1 87 99 PHE A CA 1
ATOM 791 C C . PHE A 1 99 ? 0.759 4.684 -8.125 1 87 99 PHE A C 1
ATOM 793 O O . PHE A 1 99 ? 1.685 5.129 -8.812 1 87 99 PHE A O 1
ATOM 800 N N . SER A 1 100 ? 0.834 3.678 -7.32 1 86.12 100 SER A N 1
ATOM 801 C CA . SER A 1 100 ? 2.111 2.984 -7.195 1 86.12 100 SER A CA 1
ATOM 802 C C . SER A 1 100 ? 2.512 2.32 -8.508 1 86.12 100 SER A C 1
ATOM 804 O O . SER A 1 100 ? 3.691 2.291 -8.859 1 86.12 100 SER A O 1
ATOM 806 N N . ILE A 1 101 ? 1.561 1.794 -9.234 1 83.38 101 ILE A N 1
ATOM 807 C CA . ILE A 1 101 ? 1.812 1.137 -10.508 1 83.38 101 ILE A CA 1
ATOM 808 C C . ILE A 1 101 ? 2.223 2.176 -11.555 1 83.38 101 ILE A C 1
ATOM 810 O O . ILE A 1 101 ? 3.199 1.98 -12.281 1 83.38 101 ILE A O 1
ATOM 814 N N . ILE A 1 102 ? 1.544 3.23 -11.578 1 82.62 102 ILE A N 1
ATOM 815 C CA . ILE A 1 102 ? 1.827 4.305 -12.523 1 82.62 102 ILE A CA 1
ATOM 816 C C . ILE A 1 102 ? 3.152 4.969 -12.172 1 82.62 102 ILE A C 1
ATOM 818 O O . ILE A 1 102 ? 3.908 5.379 -13.055 1 82.62 102 ILE A O 1
ATOM 822 N N . GLU A 1 103 ? 3.324 5.105 -10.852 1 79.56 103 GLU A N 1
ATOM 823 C CA . GLU A 1 103 ? 4.496 5.805 -10.328 1 79.56 103 GLU A CA 1
ATOM 824 C C . GLU A 1 103 ? 5.785 5.105 -10.742 1 79.56 103 GLU A C 1
ATOM 826 O O . GLU A 1 103 ? 6.82 5.754 -10.914 1 79.56 103 GLU A O 1
ATOM 831 N N . PHE A 1 104 ? 5.793 3.84 -10.945 1 75.56 104 PHE A N 1
ATOM 832 C CA . PHE A 1 104 ? 7.004 3.146 -11.359 1 75.56 104 PHE A CA 1
ATOM 833 C C . PHE A 1 104 ? 7.578 3.775 -12.625 1 75.56 104 PHE A C 1
ATOM 835 O O . PHE A 1 104 ? 8.789 3.969 -12.734 1 75.56 104 PHE A O 1
ATOM 842 N N . PHE A 1 105 ? 6.73 4.148 -13.484 1 76.25 105 PHE A N 1
ATOM 843 C CA . PHE A 1 105 ? 7.148 4.805 -14.719 1 76.25 105 PHE A CA 1
ATOM 844 C C . PHE A 1 105 ? 7.645 6.219 -14.438 1 76.25 105 PHE A C 1
ATOM 846 O O . PHE A 1 105 ? 8.633 6.664 -15.023 1 76.25 105 PHE A O 1
ATOM 853 N N . SER A 1 106 ? 6.883 6.793 -13.57 1 73.88 106 SER A N 1
ATOM 854 C CA . SER A 1 106 ? 7.242 8.164 -13.242 1 73.88 106 SER A CA 1
ATOM 855 C C . SER A 1 106 ? 8.531 8.219 -12.43 1 73.88 106 SER A C 1
ATOM 857 O O . SER A 1 106 ? 9.305 9.172 -12.555 1 73.88 106 SER A O 1
ATOM 859 N N . ASP A 1 107 ? 8.609 7.211 -11.625 1 74.06 107 ASP A N 1
ATOM 860 C CA . ASP A 1 107 ? 9.844 7.156 -10.844 1 74.06 107 ASP A CA 1
ATOM 861 C C . ASP A 1 107 ? 11.07 7.191 -11.75 1 74.06 107 ASP A C 1
ATOM 863 O O . ASP A 1 107 ? 12.047 7.891 -11.453 1 74.06 107 ASP A O 1
ATOM 867 N N . ILE A 1 108 ? 10.977 6.492 -12.781 1 71.31 108 ILE A N 1
ATOM 868 C CA . ILE A 1 108 ? 12.078 6.48 -13.742 1 71.31 108 ILE A CA 1
ATOM 869 C C . ILE A 1 108 ? 12.258 7.875 -14.336 1 71.31 108 ILE A C 1
ATOM 871 O O . ILE A 1 108 ? 13.391 8.344 -14.492 1 71.31 108 ILE A O 1
ATOM 875 N N . LEU A 1 109 ? 11.133 8.539 -14.516 1 70.31 109 LEU A N 1
ATOM 876 C CA . LEU A 1 109 ? 11.18 9.82 -15.211 1 70.31 109 LEU A CA 1
ATOM 877 C C . LEU A 1 109 ? 11.43 10.961 -14.227 1 70.31 109 LEU A C 1
ATOM 879 O O . LEU A 1 109 ? 12.164 11.898 -14.531 1 70.31 109 LEU A O 1
ATOM 883 N N . LEU A 1 110 ? 10.852 10.852 -13.008 1 73.31 110 LEU A N 1
ATOM 884 C CA . LEU A 1 110 ? 10.844 12.016 -12.125 1 73.31 110 LEU A CA 1
ATOM 885 C C . LEU A 1 110 ? 11.766 11.789 -10.93 1 73.31 110 LEU A C 1
ATOM 887 O O . LEU A 1 110 ? 11.945 12.68 -10.094 1 73.31 110 LEU A O 1
ATOM 891 N N . SER A 1 111 ? 12.383 10.578 -10.914 1 68.44 111 SER A N 1
ATOM 892 C CA . SER A 1 111 ? 13.18 10.242 -9.734 1 68.44 111 SER A CA 1
ATOM 893 C C . SER A 1 111 ? 14.328 11.227 -9.539 1 68.44 111 SER A C 1
ATOM 895 O O . SER A 1 111 ? 14.797 11.43 -8.422 1 68.44 111 SER A O 1
ATOM 897 N N . TRP A 1 112 ? 14.727 11.836 -10.586 1 75.69 112 TRP A N 1
ATOM 898 C CA . TRP A 1 112 ? 15.836 12.781 -10.461 1 75.69 112 TRP A CA 1
ATOM 899 C C . TRP A 1 112 ? 15.328 14.164 -10.07 1 75.69 112 TRP A C 1
ATOM 901 O O . TRP A 1 112 ? 16.125 15.039 -9.703 1 75.69 112 TRP A O 1
ATOM 911 N N . PHE A 1 113 ? 14.031 14.398 -10.117 1 81.06 113 PHE A N 1
ATOM 912 C CA . PHE A 1 113 ? 13.453 15.68 -9.742 1 81.06 113 PHE A CA 1
ATOM 913 C C . PHE A 1 113 ? 13.383 15.812 -8.219 1 81.06 113 PHE A C 1
ATOM 915 O O . PHE A 1 113 ? 12.805 14.961 -7.547 1 81.06 113 PHE A O 1
ATOM 922 N N . PRO A 1 114 ? 14 16.766 -7.625 1 82.62 114 PRO A N 1
ATOM 923 C CA . PRO A 1 114 ? 14.094 16.953 -6.176 1 82.62 114 PRO A CA 1
ATOM 924 C C . PRO A 1 114 ? 12.727 17.094 -5.512 1 82.62 114 PRO A C 1
ATOM 926 O O . PRO A 1 114 ? 12.555 16.734 -4.348 1 82.62 114 PRO A O 1
ATOM 929 N N . LEU A 1 115 ? 11.711 17.5 -6.168 1 87.69 115 LEU A N 1
ATOM 930 C CA . LEU A 1 115 ? 10.414 17.766 -5.551 1 87.69 115 LEU A CA 1
ATOM 931 C C . LEU A 1 115 ? 9.5 16.547 -5.668 1 87.69 115 LEU A C 1
ATOM 933 O O . LEU A 1 115 ? 8.336 16.609 -5.273 1 87.69 115 LEU A O 1
ATOM 937 N N . TYR A 1 116 ? 10.078 15.516 -5.996 1 87.31 116 TYR A N 1
ATOM 938 C CA . TYR A 1 116 ? 9.258 14.336 -6.262 1 87.31 116 TYR A CA 1
ATOM 939 C C . TYR A 1 116 ? 8.641 13.797 -4.973 1 87.31 116 TYR A C 1
ATOM 941 O O . TYR A 1 116 ? 7.426 13.609 -4.895 1 87.31 116 TYR A O 1
ATOM 949 N N . TRP A 1 117 ? 9.461 13.617 -4.023 1 87.88 117 TRP A N 1
ATOM 950 C CA . TRP A 1 117 ? 8.992 13.023 -2.771 1 87.88 117 TRP A CA 1
ATOM 951 C C . TRP A 1 117 ? 8.055 13.977 -2.043 1 87.88 117 TRP A C 1
ATOM 953 O O . TRP A 1 117 ? 7.102 13.531 -1.39 1 87.88 117 TRP A O 1
ATOM 963 N N . LEU A 1 118 ? 8.32 15.18 -2.129 1 90.44 118 LEU A N 1
ATOM 964 C CA . LEU A 1 118 ? 7.43 16.156 -1.514 1 90.44 118 LEU A CA 1
ATOM 965 C C . LEU A 1 118 ? 6.055 16.125 -2.17 1 90.44 118 LEU A C 1
ATOM 967 O O . LEU A 1 118 ? 5.031 16.125 -1.478 1 90.44 118 LEU A O 1
ATOM 971 N N . ALA A 1 119 ? 6.059 16.141 -3.459 1 88.62 119 ALA A N 1
ATOM 972 C CA . ALA A 1 119 ? 4.801 16.094 -4.199 1 88.62 119 ALA A CA 1
ATOM 973 C C . ALA A 1 119 ? 4.023 14.828 -3.875 1 88.62 119 ALA A C 1
ATOM 975 O O . ALA A 1 119 ? 2.807 14.875 -3.676 1 88.62 119 ALA A O 1
ATOM 976 N N . LYS A 1 120 ? 4.688 13.711 -3.781 1 89.06 120 LYS A N 1
ATOM 977 C CA . LYS A 1 120 ? 4.055 12.438 -3.455 1 89.06 120 LYS A CA 1
ATOM 978 C C . LYS A 1 120 ? 3.443 12.477 -2.057 1 89.06 120 LYS A C 1
ATOM 980 O O . LYS A 1 120 ? 2.328 11.992 -1.85 1 89.06 120 LYS A O 1
ATOM 985 N N . CYS A 1 121 ? 4.23 13.008 -1.215 1 90.25 121 CYS A N 1
ATOM 986 C CA . CYS A 1 121 ? 3.756 13.102 0.161 1 90.25 121 CYS A CA 1
ATOM 987 C C . CYS A 1 121 ? 2.48 13.93 0.242 1 90.25 121 CYS A C 1
ATOM 989 O O . CYS A 1 121 ? 1.523 13.547 0.915 1 90.25 121 CYS A O 1
ATOM 991 N N . ILE A 1 122 ? 2.457 15.055 -0.401 1 88.06 122 ILE A N 1
ATOM 992 C CA . ILE A 1 122 ? 1.284 15.922 -0.412 1 88.06 122 ILE A CA 1
ATOM 993 C C . ILE A 1 122 ? 0.097 15.18 -1.018 1 88.06 122 ILE A C 1
ATOM 995 O O . ILE A 1 122 ? -1.024 15.273 -0.513 1 88.06 122 ILE A O 1
ATOM 999 N N . LEU A 1 123 ? 0.359 14.477 -2.018 1 87.19 123 LEU A N 1
ATOM 1000 C CA . LEU A 1 123 ? -0.688 13.703 -2.68 1 87.19 123 LEU A CA 1
ATOM 1001 C C . LEU A 1 123 ? -1.255 12.641 -1.742 1 87.19 123 LEU A C 1
ATOM 1003 O O . LEU A 1 123 ? -2.473 12.484 -1.644 1 87.19 123 LEU A O 1
ATOM 1007 N N . LEU A 1 124 ? -0.421 11.953 -1.075 1 89.5 124 LEU A N 1
ATOM 1008 C CA . LEU A 1 124 ? -0.854 10.891 -0.174 1 89.5 124 LEU A CA 1
ATOM 1009 C C . LEU A 1 124 ? -1.65 11.461 0.995 1 89.5 124 LEU A C 1
ATOM 1011 O O . LEU A 1 124 ? -2.688 10.914 1.374 1 89.5 124 LEU A O 1
ATOM 1015 N N . VAL A 1 125 ? -1.174 12.539 1.533 1 88.38 125 VAL A N 1
ATOM 1016 C CA . VAL A 1 125 ? -1.878 13.188 2.637 1 88.38 125 VAL A CA 1
ATOM 1017 C C . VAL A 1 125 ? -3.254 13.656 2.168 1 88.38 125 VAL A C 1
ATOM 1019 O O . VAL A 1 125 ? -4.242 13.523 2.893 1 88.38 125 VAL A O 1
ATOM 1022 N N . TRP A 1 126 ? -3.23 14.156 0.984 1 86.5 126 TRP A N 1
ATOM 1023 C CA . TRP A 1 126 ? -4.5 14.586 0.404 1 86.5 126 TRP A CA 1
ATOM 1024 C C . TRP A 1 126 ? -5.453 13.406 0.239 1 86.5 126 TRP A C 1
ATOM 1026 O O . TRP A 1 126 ? -6.668 13.555 0.397 1 86.5 126 TRP A O 1
ATOM 1036 N N . CYS A 1 127 ? -5.039 12.344 0.009 1 86.81 127 CYS A N 1
ATOM 1037 C CA . CYS A 1 127 ? -5.863 11.164 -0.243 1 86.81 127 CYS A CA 1
ATOM 1038 C C . CYS A 1 127 ? -6.438 10.617 1.058 1 86.81 127 CYS A C 1
ATOM 1040 O O . CYS A 1 127 ? -7.52 10.023 1.062 1 86.81 127 CYS A O 1
ATOM 1042 N N . PHE A 1 128 ? -5.723 10.727 2.164 1 83 128 PHE A N 1
ATOM 1043 C CA . PHE A 1 128 ? -6.266 10.125 3.377 1 83 128 PHE A CA 1
ATOM 1044 C C . PHE A 1 128 ? -6.832 11.195 4.305 1 83 128 PHE A C 1
ATOM 1046 O O . PHE A 1 128 ? -7.41 10.875 5.348 1 83 128 PHE A O 1
ATOM 1053 N N . ALA A 1 129 ? -6.676 12.398 3.924 1 76.88 129 ALA A N 1
ATOM 1054 C CA . ALA A 1 129 ? -7.203 13.461 4.773 1 76.88 129 ALA A CA 1
ATOM 1055 C C . ALA A 1 129 ? -8.703 13.281 5 1 76.88 129 ALA A C 1
ATOM 1057 O O . ALA A 1 129 ? -9.438 12.938 4.074 1 76.88 129 ALA A O 1
ATOM 1058 N N . PRO A 1 130 ? -9.016 13.266 6.227 1 66.69 130 PRO A N 1
ATOM 1059 C CA . PRO A 1 130 ? -10.43 13.133 6.582 1 66.69 130 PRO A CA 1
ATOM 1060 C C . PRO A 1 130 ? -11.258 14.344 6.152 1 66.69 130 PRO A C 1
ATOM 1062 O O . PRO A 1 130 ? -11.82 15.047 7 1 66.69 130 PRO A O 1
ATOM 1065 N N . VAL A 1 131 ? -11.031 14.844 5.039 1 60.69 131 VAL A N 1
ATOM 1066 C CA . VAL A 1 131 ? -11.781 16 4.551 1 60.69 131 VAL A CA 1
ATOM 1067 C C . VAL A 1 131 ? -12.867 15.531 3.586 1 60.69 131 VAL A C 1
ATOM 1069 O O . VAL A 1 131 ? -12.805 14.422 3.057 1 60.69 131 VAL A O 1
ATOM 1072 N N . SER A 1 132 ? -13.953 16.203 3.621 1 55.34 132 SER A N 1
ATOM 1073 C CA . SER A 1 132 ? -15.141 15.898 2.828 1 55.34 132 SER A CA 1
ATOM 1074 C C . SER A 1 132 ? -14.766 15.539 1.393 1 55.34 132 SER A C 1
ATOM 1076 O O . SER A 1 132 ? -15.445 14.742 0.749 1 55.34 132 SER A O 1
ATOM 1078 N N . TRP A 1 133 ? -13.891 16.328 0.872 1 56 133 TRP A N 1
ATOM 1079 C CA . TRP A 1 133 ? -13.469 15.992 -0.483 1 56 133 TRP A CA 1
ATOM 1080 C C . TRP A 1 133 ? -12.312 15 -0.46 1 56 133 TRP A C 1
ATOM 1082 O O . TRP A 1 133 ? -11.148 15.383 -0.624 1 56 133 TRP A O 1
ATOM 1092 N N . ASN A 1 134 ? -12.445 13.883 -0.03 1 67 134 ASN A N 1
ATOM 1093 C CA . ASN A 1 134 ? -11.43 12.859 0.172 1 67 134 ASN A CA 1
ATOM 1094 C C . ASN A 1 134 ? -10.758 12.469 -1.142 1 67 134 ASN A C 1
ATOM 1096 O O . ASN A 1 134 ? -11.438 12.125 -2.113 1 67 134 ASN A O 1
ATOM 1100 N N . GLY A 1 135 ? -9.578 12.875 -1.302 1 71.62 135 GLY A N 1
ATOM 1101 C CA . GLY A 1 135 ? -8.805 12.609 -2.504 1 71.62 135 GLY A CA 1
ATOM 1102 C C . GLY A 1 135 ? -8.945 11.18 -3 1 71.62 135 GLY A C 1
ATOM 1103 O O . GLY A 1 135 ? -9.125 10.953 -4.195 1 71.62 135 GLY A O 1
ATOM 1104 N N . SER A 1 136 ? -9.039 10.328 -2.117 1 80.75 136 SER A N 1
ATOM 1105 C CA . SER A 1 136 ? -9.109 8.93 -2.527 1 80.75 136 SER A CA 1
ATOM 1106 C C . SER A 1 136 ? -10.484 8.594 -3.104 1 80.75 136 SER A C 1
ATOM 1108 O O . SER A 1 136 ? -10.586 7.855 -4.082 1 80.75 136 SER A O 1
ATOM 1110 N N . ALA A 1 137 ? -11.516 9.156 -2.514 1 79.69 137 ALA A N 1
ATOM 1111 C CA . ALA A 1 137 ? -12.859 8.922 -3.029 1 79.69 137 ALA A CA 1
ATOM 1112 C C . ALA A 1 137 ? -13.023 9.516 -4.43 1 79.69 137 ALA A C 1
ATOM 1114 O O . ALA A 1 137 ? -13.617 8.883 -5.309 1 79.69 137 ALA A O 1
ATOM 1115 N N . LEU A 1 138 ? -12.453 10.68 -4.617 1 82 138 LEU A N 1
ATOM 1116 C CA . LEU A 1 138 ? -12.547 11.352 -5.91 1 82 138 LEU A CA 1
ATOM 1117 C C . LEU A 1 138 ? -11.859 10.539 -6.996 1 82 138 LEU A C 1
ATOM 1119 O O . LEU A 1 138 ? -12.438 10.289 -8.055 1 82 138 LEU A O 1
ATOM 1123 N N . ILE A 1 139 ? -10.781 10.125 -6.691 1 85.62 139 ILE A N 1
ATOM 1124 C CA . ILE A 1 139 ? -9.984 9.375 -7.66 1 85.62 139 ILE A CA 1
ATOM 1125 C C . ILE A 1 139 ? -10.641 8.023 -7.926 1 85.62 1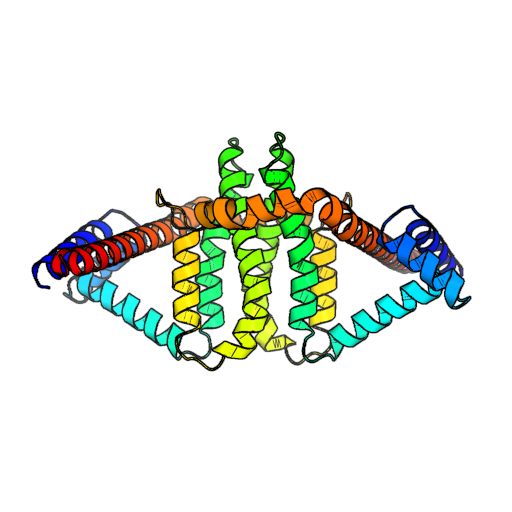39 ILE A C 1
ATOM 1127 O O . ILE A 1 139 ? -10.695 7.566 -9.07 1 85.62 139 ILE A O 1
ATOM 1131 N N . TYR A 1 140 ? -11.094 7.453 -6.902 1 89 140 TYR A N 1
ATOM 1132 C CA . TYR A 1 140 ? -11.75 6.156 -7.031 1 89 140 TYR A CA 1
ATOM 1133 C C . TYR A 1 140 ? -12.969 6.246 -7.945 1 89 140 TYR A C 1
ATOM 1135 O O . TYR A 1 140 ? -13.094 5.477 -8.898 1 89 140 TYR A O 1
ATOM 1143 N N . HIS A 1 141 ? -13.789 7.191 -7.695 1 87.25 141 HIS A N 1
ATOM 1144 C CA . HIS A 1 141 ? -15.047 7.289 -8.422 1 87.25 141 HIS A CA 1
ATOM 1145 C C . HIS A 1 141 ? -14.828 7.844 -9.828 1 87.25 141 HIS A C 1
ATOM 1147 O O . HIS A 1 141 ? -15.555 7.488 -10.758 1 87.25 141 HIS A O 1
ATOM 1153 N N . ARG A 1 142 ? -13.82 8.594 -9.977 1 84.69 142 ARG A N 1
ATOM 1154 C CA . ARG A 1 142 ? -13.602 9.25 -11.258 1 84.69 142 ARG A CA 1
ATOM 1155 C C . ARG A 1 142 ? -12.742 8.383 -12.18 1 84.69 142 ARG A C 1
ATOM 1157 O O . ARG A 1 142 ? -12.914 8.406 -13.398 1 84.69 142 ARG A O 1
ATOM 1164 N N . ILE A 1 143 ? -11.922 7.656 -11.633 1 86.62 143 ILE A N 1
ATOM 1165 C CA . ILE A 1 143 ? -10.938 6.988 -12.484 1 86.62 143 ILE A CA 1
ATOM 1166 C C . ILE A 1 143 ? -11.07 5.473 -12.328 1 86.62 143 ILE A C 1
ATOM 1168 O O . ILE A 1 143 ? -11.266 4.758 -13.312 1 86.62 143 ILE A O 1
ATOM 1172 N N . ILE A 1 144 ? -11.055 4.98 -11.188 1 86.25 144 ILE A N 1
ATOM 1173 C CA . ILE A 1 144 ? -10.938 3.547 -10.938 1 86.25 144 ILE A CA 1
ATOM 1174 C C . ILE A 1 144 ? -12.273 2.861 -11.219 1 86.25 144 ILE A C 1
ATOM 1176 O O . ILE A 1 144 ? -12.32 1.862 -11.945 1 86.25 144 ILE A O 1
ATOM 1180 N N . ARG A 1 145 ? -13.273 3.459 -10.695 1 85.19 145 ARG A N 1
ATOM 1181 C CA . ARG A 1 145 ? -14.594 2.846 -10.789 1 85.19 145 ARG A CA 1
ATOM 1182 C C . ARG A 1 145 ? -15.039 2.727 -12.25 1 85.19 145 ARG A C 1
ATOM 1184 O O . ARG A 1 145 ? -15.438 1.649 -12.695 1 85.19 145 ARG A O 1
ATOM 1191 N N . PRO A 1 146 ? -14.922 3.777 -12.977 1 83.88 146 PRO A N 1
ATOM 1192 C CA . PRO A 1 146 ? -15.359 3.66 -14.367 1 83.88 146 PRO A CA 1
ATOM 1193 C C . PRO A 1 146 ? -14.508 2.68 -15.172 1 83.88 146 PRO A C 1
ATOM 1195 O O . PRO A 1 146 ? -15.023 1.984 -16.047 1 83.88 146 PRO A O 1
ATOM 1198 N N . ARG A 1 147 ? -13.344 2.672 -14.945 1 80.31 147 ARG A N 1
ATOM 1199 C CA . ARG A 1 147 ? -12.461 1.745 -15.648 1 80.31 147 ARG A CA 1
ATOM 1200 C C . ARG A 1 147 ? -12.742 0.303 -15.25 1 80.31 147 ARG A C 1
ATOM 1202 O O . ARG A 1 147 ? -12.664 -0.607 -16.078 1 80.31 147 ARG A O 1
ATOM 1209 N N . TYR A 1 148 ? -13.016 0.121 -14.102 1 81.75 148 TYR A N 1
ATOM 1210 C CA . TYR A 1 148 ? -13.367 -1.207 -13.609 1 81.75 148 TYR A CA 1
ATOM 1211 C C . TYR A 1 148 ? -14.672 -1.689 -14.227 1 81.75 148 TYR A C 1
ATOM 1213 O O . TYR A 1 148 ? -14.781 -2.842 -14.656 1 81.75 148 TYR A O 1
ATOM 1221 N N . LEU A 1 149 ? -15.578 -0.858 -14.289 1 79.88 149 LEU A N 1
ATOM 1222 C CA . LEU A 1 149 ? -16.891 -1.223 -14.812 1 79.88 149 LEU A CA 1
ATOM 1223 C C . LEU A 1 149 ? -16.812 -1.526 -16.312 1 79.88 149 LEU A C 1
ATOM 1225 O O . LEU A 1 149 ? -17.547 -2.385 -16.812 1 79.88 149 LEU A O 1
ATOM 1229 N N . LYS A 1 150 ? -15.852 -0.85 -16.906 1 81.56 150 LYS A N 1
ATOM 1230 C CA . LYS A 1 150 ? -15.703 -1.039 -18.344 1 81.56 150 LYS A CA 1
ATOM 1231 C C . LYS A 1 150 ? -15 -2.355 -18.656 1 81.56 150 LYS A C 1
ATOM 1233 O O . LYS A 1 150 ? -15.359 -3.049 -19.609 1 81.56 150 LYS A O 1
ATOM 1238 N N . TYR A 1 151 ? -14.016 -2.682 -17.859 1 75.19 151 TYR A N 1
ATOM 1239 C CA . TYR A 1 151 ? -13.172 -3.826 -18.188 1 75.19 151 TYR A CA 1
ATOM 1240 C C . TYR A 1 151 ? -13.375 -4.957 -17.188 1 75.19 151 TYR A C 1
ATOM 1242 O O . TYR A 1 151 ? -12.555 -5.879 -17.109 1 75.19 151 TYR A O 1
ATOM 1250 N N . ASN A 1 152 ? -14.391 -4.902 -16.5 1 72.12 152 ASN A N 1
ATOM 1251 C CA . ASN A 1 152 ? -14.609 -5.777 -15.344 1 72.12 152 ASN A CA 1
ATOM 1252 C C . ASN A 1 152 ? -14.555 -7.25 -15.742 1 72.12 152 ASN A C 1
ATOM 1254 O O . ASN A 1 152 ? -13.828 -8.039 -15.141 1 72.12 152 ASN A O 1
ATOM 1258 N N . THR A 1 153 ? -15.117 -7.617 -16.719 1 74.06 153 THR A N 1
ATOM 1259 C CA . THR A 1 153 ? -15.219 -9.023 -17.094 1 74.06 153 THR A CA 1
ATOM 1260 C C . THR A 1 153 ? -13.867 -9.562 -17.547 1 74.06 153 THR A C 1
ATOM 1262 O O . THR A 1 153 ? -13.438 -10.633 -17.125 1 74.06 153 THR A O 1
ATOM 1265 N N . LYS A 1 154 ? -13.211 -8.844 -18.328 1 77.12 154 LYS A N 1
ATOM 1266 C CA . LYS A 1 154 ? -11.914 -9.281 -18.828 1 77.12 154 LYS A CA 1
ATOM 1267 C C . LYS A 1 154 ? -10.867 -9.32 -17.719 1 77.12 154 LYS A C 1
ATOM 1269 O O . LYS A 1 154 ? -10.086 -10.266 -17.625 1 77.12 154 LYS A O 1
ATOM 1274 N N . LEU A 1 155 ? -10.945 -8.398 -16.922 1 77.62 155 LEU A N 1
ATOM 1275 C CA . LEU A 1 155 ? -9.984 -8.289 -15.828 1 77.62 155 LEU A CA 1
ATOM 1276 C C . LEU A 1 155 ? -10.211 -9.391 -14.797 1 77.62 155 LEU A C 1
ATOM 1278 O O . LEU A 1 155 ? -9.25 -9.953 -14.266 1 77.62 155 LEU A O 1
ATOM 1282 N N . ASP A 1 156 ? -11.461 -9.633 -14.656 1 80.44 156 ASP A N 1
ATOM 1283 C CA . ASP A 1 156 ? -11.797 -10.68 -13.695 1 80.44 156 ASP A CA 1
ATOM 1284 C C . ASP A 1 156 ? -11.242 -12.031 -14.141 1 80.44 156 ASP A C 1
ATOM 1286 O O . ASP A 1 156 ? -10.703 -12.789 -13.32 1 80.44 156 ASP A O 1
ATOM 1290 N N . LYS A 1 157 ? -11.32 -12.203 -15.367 1 80.25 157 LYS A N 1
ATOM 1291 C CA . LYS A 1 157 ? -10.867 -13.484 -15.891 1 80.25 157 LYS A CA 1
ATOM 1292 C C . LYS A 1 157 ? -9.352 -13.594 -15.852 1 80.25 157 LYS A C 1
ATOM 1294 O O . LYS A 1 157 ? -8.797 -14.602 -15.398 1 80.25 157 LYS A O 1
ATOM 1299 N N . VAL A 1 158 ? -8.727 -12.57 -16.172 1 80.25 158 VAL A N 1
ATOM 1300 C CA . VAL A 1 158 ? -7.273 -12.594 -16.312 1 80.25 158 VAL A CA 1
ATOM 1301 C C . VAL A 1 158 ? -6.617 -12.508 -14.938 1 80.25 158 VAL A C 1
ATOM 1303 O O . VAL A 1 158 ? -5.82 -13.367 -14.562 1 80.25 158 VAL A O 1
ATOM 1306 N N . VAL A 1 159 ? -6.996 -11.555 -14.234 1 82.38 159 VAL A N 1
ATOM 1307 C CA . VAL A 1 159 ? -6.375 -11.289 -12.938 1 82.38 159 VAL A CA 1
ATOM 1308 C C . VAL A 1 159 ? -6.77 -12.383 -11.945 1 82.38 159 VAL A C 1
ATOM 1310 O O . VAL A 1 159 ? -5.934 -12.852 -11.172 1 82.38 159 VAL A O 1
ATOM 1313 N N . GLY A 1 160 ? -7.98 -12.781 -12.086 1 80.88 160 GLY A N 1
ATOM 1314 C CA . GLY A 1 160 ? -8.461 -13.844 -11.211 1 80.88 160 GLY A CA 1
ATOM 1315 C C . GLY A 1 160 ? -7.785 -15.18 -11.461 1 80.88 160 GLY A C 1
ATOM 1316 O O . GLY A 1 160 ? -7.387 -15.867 -10.523 1 80.88 160 GLY A O 1
ATOM 1317 N N . ASP A 1 161 ? -7.664 -15.453 -12.664 1 82.38 161 ASP A N 1
ATOM 1318 C CA . ASP A 1 161 ? -7.027 -16.719 -13.023 1 82.38 161 ASP A CA 1
ATOM 1319 C C . ASP A 1 161 ? -5.562 -16.734 -12.594 1 82.38 161 ASP A C 1
ATOM 1321 O O . ASP A 1 161 ? -5.074 -17.75 -12.078 1 82.38 161 ASP A O 1
ATOM 1325 N N . ALA A 1 162 ? -4.938 -15.648 -12.781 1 81.06 162 ALA A N 1
ATOM 1326 C CA . ALA A 1 162 ? -3.525 -15.547 -12.422 1 81.06 162 ALA A CA 1
ATOM 1327 C C . ALA A 1 162 ? -3.334 -15.695 -10.914 1 81.06 162 ALA A C 1
ATOM 1329 O O . ALA A 1 162 ? -2.438 -16.406 -10.461 1 81.06 162 ALA A O 1
ATOM 1330 N N . ALA A 1 163 ? -4.148 -15.031 -10.273 1 81 163 ALA A N 1
ATOM 1331 C CA . ALA A 1 163 ? -4.055 -15.07 -8.82 1 81 163 ALA A CA 1
ATOM 1332 C C . ALA A 1 163 ? -4.348 -16.469 -8.289 1 81 163 ALA A C 1
ATOM 1334 O O . ALA A 1 163 ? -3.658 -16.953 -7.387 1 81 163 ALA A O 1
ATOM 1335 N N . ASN A 1 164 ? -5.352 -17.047 -8.836 1 80.56 164 ASN A N 1
ATOM 1336 C CA . ASN A 1 164 ? -5.727 -18.391 -8.414 1 80.56 164 ASN A CA 1
ATOM 1337 C C . ASN A 1 164 ? -4.617 -19.406 -8.703 1 80.56 164 ASN A C 1
ATOM 1339 O O . ASN A 1 164 ? -4.32 -20.266 -7.867 1 80.56 164 ASN A O 1
ATOM 1343 N N . ASN A 1 165 ? -4.086 -19.297 -9.852 1 81.06 165 ASN A N 1
ATOM 1344 C CA . ASN A 1 165 ? -2.99 -20.188 -10.203 1 81.06 165 ASN A CA 1
ATOM 1345 C C . ASN A 1 165 ? -1.782 -19.984 -9.289 1 81.06 165 ASN A C 1
ATOM 1347 O O . ASN A 1 165 ? -1.165 -20.953 -8.844 1 81.06 165 ASN A O 1
ATOM 1351 N N . ALA A 1 166 ? -1.469 -18.75 -9.055 1 81.56 166 ALA A N 1
ATOM 1352 C CA . ALA A 1 166 ? -0.335 -18.438 -8.195 1 81.56 166 ALA A CA 1
ATOM 1353 C C . ALA A 1 166 ? -0.567 -18.953 -6.773 1 81.56 166 ALA A C 1
ATOM 1355 O O . ALA A 1 166 ? 0.345 -19.484 -6.148 1 81.56 166 ALA A O 1
ATOM 1356 N N . ALA A 1 167 ? -1.745 -18.781 -6.363 1 77.69 167 ALA A N 1
ATOM 1357 C CA . ALA A 1 167 ? -2.104 -19.234 -5.023 1 77.69 167 ALA A CA 1
ATOM 1358 C C . ALA A 1 167 ? -1.971 -20.75 -4.902 1 77.69 167 ALA A C 1
ATOM 1360 O O . ALA A 1 167 ? -1.456 -21.266 -3.904 1 77.69 167 ALA A O 1
ATOM 1361 N N . LYS A 1 168 ? -2.449 -21.375 -5.855 1 80.38 168 LYS A N 1
ATOM 1362 C CA . LYS A 1 168 ? -2.391 -22.828 -5.848 1 80.38 168 LYS A CA 1
ATOM 1363 C C . LYS A 1 168 ? -0.95 -23.328 -5.93 1 80.38 168 LYS A C 1
ATOM 1365 O O . LYS A 1 168 ? -0.584 -24.312 -5.27 1 80.38 168 LYS A O 1
ATOM 1370 N N . LEU A 1 169 ? -0.257 -22.609 -6.727 1 78.5 169 LEU A N 1
ATOM 1371 C CA . LEU A 1 169 ? 1.157 -22.953 -6.828 1 78.5 169 LEU A CA 1
ATOM 1372 C C . LEU A 1 169 ? 1.868 -22.719 -5.5 1 78.5 169 LEU A C 1
ATOM 1374 O O . LEU A 1 169 ? 2.689 -23.547 -5.078 1 78.5 169 LEU A O 1
ATOM 1378 N N . LEU A 1 170 ? 1.605 -21.672 -4.93 1 77.25 170 LEU A N 1
ATOM 1379 C CA . LEU A 1 170 ? 2.211 -21.344 -3.643 1 77.25 170 LEU A CA 1
ATOM 1380 C C . LEU A 1 170 ? 1.809 -22.359 -2.582 1 77.25 170 LEU A C 1
ATOM 1382 O O . LEU A 1 170 ? 2.645 -22.797 -1.787 1 77.25 170 LEU A O 1
ATOM 1386 N N . SER A 1 171 ? 0.528 -22.734 -2.572 1 76.75 171 SER A N 1
ATOM 1387 C CA . SER A 1 171 ? 0.024 -23.703 -1.607 1 76.75 171 SER A CA 1
ATOM 1388 C C . SER A 1 171 ? 0.719 -25.047 -1.765 1 76.75 171 SER A C 1
ATOM 1390 O O . SER A 1 171 ? 1.046 -25.703 -0.772 1 76.75 171 SER A O 1
ATOM 1392 N N . GLN A 1 172 ? 0.9 -25.391 -2.953 1 75 172 GLN A N 1
ATOM 1393 C CA . GLN A 1 172 ? 1.602 -26.641 -3.221 1 75 172 GLN A CA 1
ATOM 1394 C C . GLN A 1 172 ? 3.043 -26.578 -2.725 1 75 172 GLN A C 1
ATOM 1396 O O . GLN A 1 172 ? 3.557 -27.562 -2.172 1 75 172 GLN A O 1
ATOM 1401 N N . GLY A 1 173 ? 3.598 -25.453 -2.949 1 74.25 173 GLY A N 1
ATOM 1402 C CA . GLY A 1 173 ? 4.957 -25.266 -2.465 1 74.25 173 GLY A CA 1
ATOM 1403 C C . GLY A 1 173 ? 5.062 -25.312 -0.952 1 74.25 173 GLY A C 1
ATOM 1404 O O . GLY A 1 173 ? 5.98 -25.922 -0.404 1 74.25 173 GLY A O 1
ATOM 1405 N N . LEU A 1 174 ? 4.172 -24.641 -0.39 1 73.38 174 LEU A N 1
ATOM 1406 C CA . LEU A 1 174 ? 4.16 -24.609 1.068 1 73.38 174 LEU A CA 1
ATOM 1407 C C . LEU A 1 174 ? 3.896 -26 1.635 1 73.38 174 LEU A C 1
ATOM 1409 O O . LEU A 1 174 ? 4.48 -26.391 2.652 1 73.38 174 LEU A O 1
ATOM 1413 N N . ASP A 1 175 ? 3.021 -26.703 1.016 1 72.75 175 ASP A N 1
ATOM 1414 C CA . ASP A 1 175 ? 2.719 -28.078 1.436 1 72.75 175 ASP A CA 1
ATOM 1415 C C . ASP A 1 175 ? 3.957 -28.953 1.346 1 72.75 175 ASP A C 1
ATOM 1417 O O . ASP A 1 175 ? 4.199 -29.781 2.229 1 72.75 175 ASP A O 1
ATOM 1421 N N . ILE A 1 176 ? 4.684 -28.625 0.348 1 70.38 176 ILE A N 1
ATOM 1422 C CA . ILE A 1 176 ? 5.902 -29.406 0.147 1 70.38 176 ILE A CA 1
ATOM 1423 C C . ILE A 1 176 ? 6.914 -29.078 1.242 1 70.38 176 ILE A C 1
ATOM 1425 O O . ILE A 1 176 ? 7.531 -29.969 1.817 1 70.38 176 ILE A O 1
ATOM 1429 N N . THR A 1 177 ? 6.988 -27.781 1.479 1 71.31 177 THR A N 1
ATOM 1430 C CA . THR A 1 177 ? 7.93 -27.344 2.508 1 71.31 177 THR A CA 1
ATOM 1431 C C . THR A 1 177 ? 7.527 -27.906 3.873 1 71.31 177 THR A C 1
ATOM 1433 O O . THR A 1 177 ? 8.375 -28.391 4.625 1 71.31 177 THR A O 1
ATOM 1436 N N . HIS A 1 178 ? 6.301 -27.844 4.121 1 71.69 178 HIS A N 1
ATOM 1437 C CA . HIS A 1 178 ? 5.777 -28.359 5.387 1 71.69 178 HIS A CA 1
ATOM 1438 C C . HIS A 1 178 ? 6.023 -29.844 5.531 1 71.69 178 HIS A C 1
ATOM 1440 O O . HIS A 1 178 ? 6.418 -30.328 6.598 1 71.69 178 HIS A O 1
ATOM 1446 N N . ASN A 1 179 ? 5.844 -30.516 4.453 1 69.25 179 ASN A N 1
ATOM 1447 C CA . ASN A 1 179 ? 6.031 -31.953 4.477 1 69.25 179 ASN A CA 1
ATOM 1448 C C . ASN A 1 179 ? 7.508 -32.312 4.609 1 69.25 179 ASN A C 1
ATOM 1450 O O . ASN A 1 179 ? 7.848 -33.312 5.273 1 69.25 179 ASN A O 1
ATOM 1454 N N . LEU A 1 180 ? 8.25 -31.422 3.961 1 65.5 180 LEU A N 1
ATOM 1455 C CA . LEU A 1 180 ? 9.688 -31.641 4.055 1 65.5 180 LEU A CA 1
ATOM 1456 C C . LEU A 1 180 ? 10.18 -31.422 5.484 1 65.5 180 LEU A C 1
ATOM 1458 O O . LEU A 1 180 ? 11 -32.188 5.984 1 65.5 180 LEU A O 1
ATOM 1462 N N . VAL A 1 181 ? 9.656 -30.375 6.023 1 66.88 181 VAL A N 1
ATOM 1463 C CA . VAL A 1 181 ? 10.062 -30.031 7.387 1 66.88 181 VAL A CA 1
ATOM 1464 C C . VAL A 1 181 ? 9.547 -31.094 8.352 1 66.88 181 VAL A C 1
ATOM 1466 O O . VAL A 1 181 ? 10.266 -31.531 9.258 1 66.88 181 VAL A O 1
ATOM 1469 N N . LYS A 1 182 ? 8.406 -31.562 8.141 1 72.06 182 LYS A N 1
ATOM 1470 C CA . LYS A 1 182 ? 7.812 -32.594 9 1 72.06 182 LYS A CA 1
ATOM 1471 C C . LYS A 1 182 ? 8.547 -33.906 8.867 1 72.06 182 LYS A C 1
ATOM 1473 O O . LYS A 1 182 ? 8.805 -34.594 9.867 1 72.06 182 LYS A O 1
ATOM 1478 N N . ASN A 1 183 ? 8.844 -34.188 7.656 1 64.88 183 ASN A N 1
ATOM 1479 C CA . ASN A 1 183 ? 9.562 -35.438 7.43 1 64.88 183 ASN A CA 1
ATOM 1480 C C . ASN A 1 183 ? 10.984 -35.375 7.984 1 64.88 183 ASN A C 1
ATOM 1482 O O . ASN A 1 183 ? 11.516 -36.406 8.438 1 64.88 183 ASN A O 1
ATOM 1486 N N . ALA A 1 184 ? 11.562 -34.25 7.812 1 67.12 184 ALA A N 1
ATOM 1487 C CA . ALA A 1 184 ? 12.898 -34.062 8.367 1 67.12 184 ALA A CA 1
ATOM 1488 C C . ALA A 1 184 ? 12.891 -34.156 9.883 1 67.12 184 ALA A C 1
ATOM 1490 O O . ALA A 1 184 ? 13.789 -34.75 10.484 1 67.12 184 ALA A O 1
ATOM 1491 N N . ASN A 1 185 ? 11.93 -33.562 10.438 1 67.88 185 ASN A N 1
ATOM 1492 C CA . ASN A 1 185 ? 11.82 -33.625 11.891 1 67.88 185 ASN A CA 1
ATOM 1493 C C . ASN A 1 185 ? 11.422 -35.031 12.375 1 67.88 185 ASN A C 1
ATOM 1495 O O . ASN A 1 185 ? 11.766 -35.406 13.492 1 67.88 185 ASN A O 1
ATOM 1499 N N . SER A 1 186 ? 10.656 -35.719 11.625 1 62.84 186 SER A N 1
ATOM 1500 C CA . SER A 1 186 ? 10.266 -37.062 12.008 1 62.84 186 SER A CA 1
ATOM 1501 C C . SER A 1 186 ? 11.43 -38.031 11.844 1 62.84 186 SER A C 1
ATOM 1503 O O . SER A 1 186 ? 11.484 -39.062 12.531 1 62.84 186 SER A O 1
ATOM 1505 N N . LYS A 1 187 ? 12.305 -37.906 10.938 1 60 187 LYS A N 1
ATOM 1506 C CA . LYS A 1 187 ? 13.461 -38.781 10.844 1 60 187 LYS A CA 1
ATOM 1507 C C . LYS A 1 187 ? 14.406 -38.594 12.031 1 60 187 LYS A C 1
ATOM 1509 O O . LYS A 1 187 ? 15.242 -39.438 12.312 1 60 187 LYS A O 1
ATOM 1514 N N . ASP A 1 188 ? 14.422 -37.438 12.539 1 50.81 188 ASP A N 1
ATOM 1515 C CA . ASP A 1 188 ? 15.273 -37.25 13.719 1 50.81 188 ASP A CA 1
ATOM 1516 C C . ASP A 1 188 ? 14.672 -37.938 14.938 1 50.81 188 ASP A C 1
ATOM 1518 O O . ASP A 1 188 ? 15.258 -37.938 16.016 1 50.81 188 ASP A O 1
ATOM 1522 N N . GLU A 1 189 ? 13.469 -38.375 14.867 1 45.56 189 GLU A N 1
ATOM 1523 C CA . GLU A 1 189 ? 13.109 -39.312 15.938 1 45.56 189 GLU A CA 1
ATOM 1524 C C . GLU A 1 189 ? 13.453 -40.75 15.562 1 45.56 189 GLU A C 1
ATOM 1526 O O . GLU A 1 189 ? 13.297 -41.125 14.406 1 45.56 189 GLU A O 1
ATOM 1531 N N . MET B 1 1 ? 12.305 -38.219 -2.396 1 54.81 1 MET B N 1
ATOM 1532 C CA . MET B 1 1 ? 12.422 -37.094 -3.295 1 54.81 1 MET B CA 1
ATOM 1533 C C . MET B 1 1 ? 11.523 -37.25 -4.516 1 54.81 1 MET B C 1
ATOM 1535 O O . MET B 1 1 ? 10.805 -36.312 -4.898 1 54.81 1 MET B O 1
ATOM 1539 N N . THR B 1 2 ? 11.508 -38.531 -4.922 1 64.69 2 THR B N 1
ATOM 1540 C CA . THR B 1 2 ? 10.758 -38.844 -6.137 1 64.69 2 THR B CA 1
ATOM 1541 C C . THR B 1 2 ? 9.258 -38.719 -5.887 1 64.69 2 THR B C 1
ATOM 1543 O O . THR B 1 2 ? 8.523 -38.188 -6.723 1 64.69 2 THR B O 1
ATOM 1546 N N . GLN B 1 3 ? 8.852 -39.188 -4.73 1 65.62 3 GLN B N 1
ATOM 1547 C CA . GLN B 1 3 ? 7.43 -39.125 -4.41 1 65.62 3 GLN B CA 1
ATOM 1548 C C . GLN B 1 3 ? 6.977 -37.656 -4.242 1 65.62 3 GLN B C 1
ATOM 1550 O O . GLN B 1 3 ? 5.891 -37.281 -4.684 1 65.62 3 GLN B O 1
ATOM 1555 N N . PHE B 1 4 ? 7.867 -36.969 -3.67 1 64.19 4 PHE B N 1
ATOM 1556 C CA . PHE B 1 4 ? 7.594 -35.562 -3.461 1 64.19 4 PHE B CA 1
ATOM 1557 C C . PHE B 1 4 ? 7.488 -34.812 -4.793 1 64.19 4 PHE B C 1
ATOM 1559 O O . PHE B 1 4 ? 6.582 -34 -4.988 1 64.19 4 PHE B O 1
ATOM 1566 N N . LEU B 1 5 ? 8.352 -35.188 -5.543 1 72.31 5 LEU B N 1
ATOM 1567 C CA . LEU B 1 5 ? 8.367 -34.531 -6.855 1 72.31 5 LEU B CA 1
ATOM 1568 C C . LEU B 1 5 ? 7.125 -34.906 -7.652 1 72.31 5 LEU B C 1
ATOM 1570 O O . LEU B 1 5 ? 6.57 -34.062 -8.367 1 72.31 5 LEU B O 1
ATOM 1574 N N . GLU B 1 6 ? 6.77 -36.125 -7.441 1 77.44 6 GLU B N 1
ATOM 1575 C CA . GLU B 1 6 ? 5.586 -36.562 -8.172 1 77.44 6 GLU B CA 1
ATOM 1576 C C . GLU B 1 6 ? 4.324 -35.906 -7.648 1 77.44 6 GLU B C 1
ATOM 1578 O O . GLU B 1 6 ? 3.428 -35.562 -8.43 1 77.44 6 GLU B O 1
ATOM 1583 N N . GLN B 1 7 ? 4.301 -35.781 -6.43 1 73.38 7 GLN B N 1
ATOM 1584 C CA . GLN B 1 7 ? 3.154 -35.125 -5.832 1 73.38 7 GLN B CA 1
ATOM 1585 C C . GLN B 1 7 ? 3.082 -33.656 -6.273 1 73.38 7 GLN B C 1
ATOM 1587 O O . GLN B 1 7 ? 1.999 -33.156 -6.566 1 73.38 7 GLN B O 1
ATOM 1592 N N . TYR B 1 8 ? 4.234 -33.094 -6.352 1 73.94 8 TYR B N 1
ATOM 1593 C CA . TYR B 1 8 ? 4.316 -31.703 -6.801 1 73.94 8 TYR B CA 1
ATOM 1594 C C . TYR B 1 8 ? 3.887 -31.578 -8.258 1 73.94 8 TYR B C 1
ATOM 1596 O O . TYR B 1 8 ? 3.121 -30.672 -8.609 1 73.94 8 TYR B O 1
ATOM 1604 N N . ARG B 1 9 ? 4.387 -32.5 -8.953 1 79.56 9 ARG B N 1
ATOM 1605 C CA . ARG B 1 9 ? 4.062 -32.5 -10.375 1 79.56 9 ARG B CA 1
ATOM 1606 C C . ARG B 1 9 ? 2.566 -32.688 -10.594 1 79.56 9 ARG B C 1
ATOM 1608 O O . ARG B 1 9 ? 1.958 -32 -11.422 1 79.56 9 ARG B O 1
ATOM 1615 N N . ALA B 1 10 ? 2.055 -33.594 -9.852 1 80.25 10 ALA B N 1
ATOM 1616 C CA . ALA B 1 10 ? 0.628 -33.875 -9.977 1 80.25 10 ALA B CA 1
ATOM 1617 C C . ALA B 1 10 ? -0.217 -32.656 -9.578 1 80.25 10 ALA B C 1
ATOM 1619 O O . ALA B 1 10 ? -1.229 -32.375 -10.211 1 80.25 10 ALA B O 1
ATOM 1620 N N . GLY B 1 11 ? 0.208 -32.031 -8.586 1 77.75 11 GLY B N 1
ATOM 1621 C CA . GLY B 1 11 ? -0.504 -30.859 -8.141 1 77.75 11 GLY B CA 1
ATOM 1622 C C . GLY B 1 11 ? -0.464 -29.719 -9.141 1 77.75 11 GLY B C 1
ATOM 1623 O O . GLY B 1 11 ? -1.476 -29.062 -9.375 1 77.75 11 GLY B O 1
ATOM 1624 N N . LEU B 1 12 ? 0.644 -29.609 -9.688 1 82.25 12 LEU B N 1
ATOM 1625 C CA . LEU B 1 12 ? 0.83 -28.547 -10.672 1 82.25 12 LEU B CA 1
ATOM 1626 C C . LEU B 1 12 ? 0.01 -28.828 -11.922 1 82.25 12 LEU B C 1
ATOM 1628 O O . LEU B 1 12 ? -0.588 -27.906 -12.492 1 82.25 12 LEU B O 1
ATOM 1632 N N . GLU B 1 13 ? 0.047 -30.031 -12.305 1 84.88 13 GLU B N 1
ATOM 1633 C CA . GLU B 1 13 ? -0.706 -30.406 -13.492 1 84.88 13 GLU B CA 1
ATOM 1634 C C . GLU B 1 13 ? -2.201 -30.172 -13.297 1 84.88 13 GLU B C 1
ATOM 1636 O O . GLU B 1 13 ? -2.895 -29.75 -14.227 1 84.88 13 GLU B O 1
ATOM 1641 N N . LYS B 1 14 ? -2.629 -30.469 -12.148 1 84 14 LYS B N 1
ATOM 1642 C CA . LYS B 1 14 ? -4.047 -30.266 -11.859 1 84 14 LYS B CA 1
ATOM 1643 C C . LYS B 1 14 ? -4.434 -28.797 -11.992 1 84 14 LYS B C 1
ATOM 1645 O O . LYS B 1 14 ? -5.48 -28.469 -12.555 1 84 14 LYS B O 1
ATOM 1650 N N . VAL B 1 15 ? -3.6 -27.984 -11.562 1 82.06 15 VAL B N 1
ATOM 1651 C CA . VAL B 1 15 ? -3.865 -26.547 -11.562 1 82.06 15 VAL B CA 1
ATOM 1652 C C . VAL B 1 15 ? -3.793 -26.016 -12.992 1 82.06 15 VAL B C 1
ATOM 1654 O O . VAL B 1 15 ? -4.613 -25.203 -13.398 1 82.06 15 VAL B O 1
ATOM 1657 N N . LEU B 1 16 ? -2.879 -26.531 -13.75 1 87.06 16 LEU B N 1
ATOM 1658 C CA . LEU B 1 16 ? -2.592 -26.016 -15.078 1 87.06 16 LEU B CA 1
ATOM 1659 C C . LEU B 1 16 ? -3.631 -26.484 -16.094 1 87.06 16 LEU B C 1
ATOM 1661 O O . LEU B 1 16 ? -3.762 -25.922 -17.172 1 87.06 16 LEU B O 1
ATOM 1665 N N . TYR B 1 17 ? -4.371 -27.516 -15.727 1 86.06 17 TYR B N 1
ATOM 1666 C CA . TYR B 1 17 ? -5.352 -28.062 -16.656 1 86.06 17 TYR B CA 1
ATOM 1667 C C . TYR B 1 17 ? -6.758 -27.594 -16.312 1 86.06 17 TYR B C 1
ATOM 1669 O O . TYR B 1 17 ? -7.73 -27.969 -16.969 1 86.06 17 TYR B O 1
ATOM 1677 N N . GLU B 1 18 ? -6.852 -26.797 -15.344 1 84.12 18 GLU B N 1
ATOM 1678 C CA . GLU B 1 18 ? -8.141 -26.203 -15 1 84.12 18 GLU B CA 1
ATOM 1679 C C . GLU B 1 18 ? -8.523 -25.109 -16 1 84.12 18 GLU B C 1
ATOM 1681 O O . GLU B 1 18 ? -7.648 -24.484 -16.594 1 84.12 18 GLU B O 1
ATOM 1686 N N . PRO B 1 19 ? -9.797 -24.969 -16.172 1 82.81 19 PRO B N 1
ATOM 1687 C CA . PRO B 1 19 ? -10.242 -23.938 -17.109 1 82.81 19 PRO B CA 1
ATOM 1688 C C . PRO B 1 19 ? -9.945 -22.516 -16.609 1 82.81 19 PRO B C 1
ATOM 1690 O O . PRO B 1 19 ? -10.047 -22.25 -15.422 1 82.81 19 PRO B O 1
ATOM 1693 N N . GLY B 1 20 ? -9.359 -21.656 -17.578 1 84.06 20 GLY B N 1
ATOM 1694 C CA . GLY B 1 20 ? -9.031 -20.266 -17.297 1 84.06 20 GLY B CA 1
ATOM 1695 C C . GLY B 1 20 ? -8.336 -19.562 -18.438 1 84.06 20 GLY B C 1
ATOM 1696 O O . GLY B 1 20 ? -7.922 -20.219 -19.406 1 84.06 20 GLY B O 1
ATOM 1697 N N . PHE B 1 21 ? -8.32 -18.312 -18.297 1 84.06 21 PHE B N 1
ATOM 1698 C CA . PHE B 1 21 ? -7.711 -17.531 -19.375 1 84.06 21 PHE B CA 1
ATOM 1699 C C . PHE B 1 21 ? -6.238 -17.891 -19.531 1 84.06 21 PHE B C 1
ATOM 1701 O O . PHE B 1 21 ? -5.77 -18.156 -20.641 1 84.06 21 PHE B O 1
ATOM 1708 N N . ILE B 1 22 ? -5.555 -17.969 -18.406 1 84.75 22 ILE B N 1
ATOM 1709 C CA . ILE B 1 22 ? -4.125 -18.25 -18.453 1 84.75 22 ILE B CA 1
ATOM 1710 C C . ILE B 1 22 ? -3.891 -19.688 -18.891 1 84.75 22 ILE B C 1
ATOM 1712 O O . ILE B 1 22 ? -3.016 -19.953 -19.719 1 84.75 22 ILE B O 1
ATOM 1716 N N . ASN B 1 23 ? -4.602 -20.547 -18.359 1 88.06 23 ASN B N 1
ATOM 1717 C CA . ASN B 1 23 ? -4.449 -21.953 -18.703 1 88.06 23 ASN B CA 1
ATOM 1718 C C . ASN B 1 23 ? -4.812 -22.219 -20.156 1 88.06 23 ASN B C 1
ATOM 1720 O O . ASN B 1 23 ? -4.227 -23.094 -20.797 1 88.06 23 ASN B O 1
ATOM 1724 N N . ASN B 1 24 ? -5.793 -21.453 -20.594 1 88.88 24 ASN B N 1
ATOM 1725 C CA . ASN B 1 24 ? -6.141 -21.578 -22 1 88.88 24 ASN B CA 1
ATOM 1726 C C . ASN B 1 24 ? -5.008 -21.094 -22.906 1 88.88 24 ASN B C 1
ATOM 1728 O O . ASN B 1 24 ? -4.766 -21.656 -23.969 1 88.88 24 ASN B O 1
ATOM 1732 N N . LEU B 1 25 ? -4.441 -20.062 -22.469 1 88.5 25 LEU B N 1
ATOM 1733 C CA . LEU B 1 25 ? -3.289 -19.562 -23.203 1 88.5 25 LEU B CA 1
ATOM 1734 C C . LEU B 1 25 ? -2.16 -20.594 -23.203 1 88.5 25 LEU B C 1
ATOM 1736 O O . LEU B 1 25 ? -1.485 -20.781 -24.219 1 88.5 25 LEU B O 1
ATOM 1740 N N . LEU B 1 26 ? -1.975 -21.25 -22.094 1 90.44 26 LEU B N 1
ATOM 1741 C CA . LEU B 1 26 ? -0.957 -22.297 -21.984 1 90.44 26 LEU B CA 1
ATOM 1742 C C . LEU B 1 26 ? -1.301 -23.484 -22.875 1 90.44 26 LEU B C 1
ATOM 1744 O O . LEU B 1 26 ? -0.412 -24.094 -23.469 1 90.44 26 LEU B O 1
ATOM 1748 N N . ALA B 1 27 ? -2.576 -23.766 -22.922 1 91.19 27 ALA B N 1
ATOM 1749 C CA . ALA B 1 27 ? -3.037 -24.859 -23.781 1 91.19 27 ALA B CA 1
ATOM 1750 C C . ALA B 1 27 ? -2.742 -24.562 -25.234 1 91.19 27 ALA B C 1
ATOM 1752 O O . ALA B 1 27 ? -2.32 -25.453 -25.984 1 91.19 27 ALA B O 1
ATOM 1753 N N . LYS B 1 28 ? -2.963 -23.344 -25.562 1 92.62 28 LYS B N 1
ATOM 1754 C CA . LYS B 1 28 ? -2.676 -22.922 -26.938 1 92.62 28 LYS B CA 1
ATOM 1755 C C . LYS B 1 28 ? -1.18 -23 -27.234 1 92.62 28 LYS B C 1
ATOM 1757 O O . LYS B 1 28 ? -0.778 -23.406 -28.328 1 92.62 28 LYS B O 1
ATOM 1762 N N . ALA B 1 29 ? -0.472 -22.641 -26.266 1 92.38 29 ALA B N 1
ATOM 1763 C CA . ALA B 1 29 ? 0.979 -22.703 -26.422 1 92.38 29 ALA B CA 1
ATOM 1764 C C . ALA B 1 29 ? 1.447 -24.156 -26.531 1 92.38 29 ALA B C 1
ATOM 1766 O O . ALA B 1 29 ? 2.355 -24.469 -27.297 1 92.38 29 ALA B O 1
ATOM 1767 N N . GLU B 1 30 ? 0.86 -24.953 -25.75 1 93 30 GLU B N 1
ATOM 1768 C CA . GLU B 1 30 ? 1.179 -26.375 -25.812 1 93 30 GLU B CA 1
ATOM 1769 C C . GLU B 1 30 ? 0.874 -26.938 -27.203 1 93 30 GLU B C 1
ATOM 1771 O O . GLU B 1 30 ? 1.656 -27.719 -27.734 1 93 30 GLU B O 1
ATOM 1776 N N . GLU B 1 31 ? -0.219 -26.578 -27.766 1 92.94 31 GLU B N 1
ATOM 1777 C CA . GLU B 1 31 ? -0.636 -27.062 -29.078 1 92.94 31 GLU B CA 1
ATOM 1778 C C . GLU B 1 31 ? 0.31 -26.562 -30.172 1 92.94 31 GLU B C 1
ATOM 1780 O O . GLU B 1 31 ? 0.604 -27.297 -31.125 1 92.94 31 GLU B O 1
ATOM 1785 N N . ARG B 1 32 ? 0.842 -25.438 -29.969 1 93.31 32 ARG B N 1
ATOM 1786 C CA . ARG B 1 32 ? 1.684 -24.828 -31 1 93.31 32 ARG B CA 1
ATOM 1787 C C . ARG B 1 32 ? 3.121 -25.328 -30.891 1 93.31 32 ARG B C 1
ATOM 1789 O O . ARG B 1 32 ? 3.799 -25.516 -31.906 1 93.31 32 ARG B O 1
ATOM 1796 N N . THR B 1 33 ? 3.639 -25.531 -29.734 1 92.31 33 THR B N 1
ATOM 1797 C CA . THR B 1 33 ? 5.047 -25.859 -29.547 1 92.31 33 TH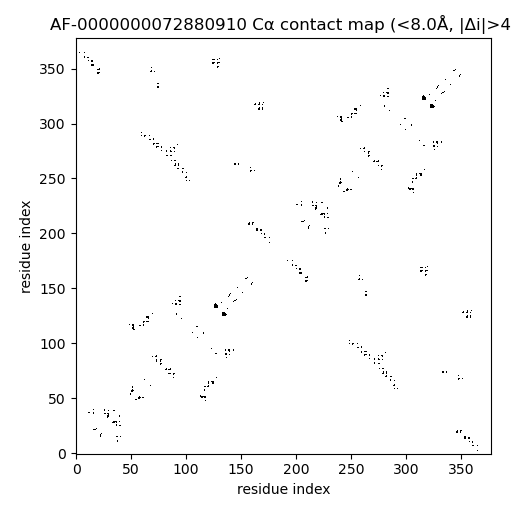R B CA 1
ATOM 1798 C C . THR B 1 33 ? 5.234 -27.359 -29.375 1 92.31 33 THR B C 1
ATOM 1800 O O . THR B 1 33 ? 6.336 -27.875 -29.578 1 92.31 33 THR B O 1
ATOM 1803 N N . GLY B 1 34 ? 4.234 -28.078 -28.859 1 92.81 34 GLY B N 1
ATOM 1804 C CA . GLY B 1 34 ? 4.305 -29.5 -28.594 1 92.81 34 GLY B CA 1
ATOM 1805 C C . GLY B 1 34 ? 4.859 -29.828 -27.219 1 92.81 34 GLY B C 1
ATOM 1806 O O . GLY B 1 34 ? 5.043 -31 -26.875 1 92.81 34 GLY B O 1
ATOM 1807 N N . VAL B 1 35 ? 5.156 -28.812 -26.531 1 93.44 35 VAL B N 1
ATOM 1808 C CA . VAL B 1 35 ? 5.691 -28.984 -25.188 1 93.44 35 VAL B CA 1
ATOM 1809 C C . VAL B 1 35 ? 4.547 -28.984 -24.172 1 93.44 35 VAL B C 1
ATOM 1811 O O . VAL B 1 35 ? 3.613 -28.188 -24.281 1 93.44 35 VAL B O 1
ATOM 1814 N N . LYS B 1 36 ? 4.719 -29.953 -23.219 1 92.19 36 LYS B N 1
ATOM 1815 C CA . LYS B 1 36 ? 3.682 -30.047 -22.203 1 92.19 36 LYS B CA 1
ATOM 1816 C C . LYS B 1 36 ? 3.527 -28.719 -21.453 1 92.19 36 LYS B C 1
ATOM 1818 O O . LYS B 1 36 ? 4.52 -28.062 -21.141 1 92.19 36 LYS B O 1
ATOM 1823 N N . ARG B 1 37 ? 2.389 -28.391 -21.062 1 90.56 37 ARG B N 1
ATOM 1824 C CA . ARG B 1 37 ? 2.059 -27.141 -20.391 1 90.56 37 ARG B CA 1
ATOM 1825 C C . ARG B 1 37 ? 2.787 -27.031 -19.062 1 90.56 37 ARG B C 1
ATOM 1827 O O . ARG B 1 37 ? 3.135 -25.922 -18.625 1 90.56 37 ARG B O 1
ATOM 1834 N N . LEU B 1 38 ? 2.959 -28.141 -18.5 1 88.19 38 LEU B N 1
ATOM 1835 C CA . LEU B 1 38 ? 3.68 -28.141 -17.234 1 88.19 38 LEU B CA 1
ATOM 1836 C C . LEU B 1 38 ? 5.07 -27.547 -17.391 1 88.19 38 LEU B C 1
ATOM 1838 O O . LEU B 1 38 ? 5.48 -26.688 -16.594 1 88.19 38 LEU B O 1
ATOM 1842 N N . TYR B 1 39 ? 5.754 -27.969 -18.391 1 90.94 39 TYR B N 1
ATOM 1843 C CA . TYR B 1 39 ? 7.113 -27.484 -18.625 1 90.94 39 TYR B CA 1
ATOM 1844 C C . TYR B 1 39 ? 7.105 -26.031 -19.062 1 90.94 39 TYR B C 1
ATOM 1846 O O . TYR B 1 39 ? 8.023 -25.266 -18.75 1 90.94 39 TYR B O 1
ATOM 1854 N N . ILE B 1 40 ? 6.098 -25.703 -19.766 1 92 40 ILE B N 1
ATOM 1855 C CA . ILE B 1 40 ? 5.965 -24.297 -20.172 1 92 40 ILE B CA 1
ATOM 1856 C C . ILE B 1 40 ? 5.746 -23.422 -18.953 1 92 40 ILE B C 1
ATOM 1858 O O . ILE B 1 40 ? 6.379 -22.375 -18.812 1 92 40 ILE B O 1
ATOM 1862 N N . ALA B 1 41 ? 4.906 -23.875 -18.141 1 88.5 41 ALA B N 1
ATOM 1863 C CA . ALA B 1 41 ? 4.613 -23.141 -16.906 1 88.5 41 ALA B CA 1
ATOM 1864 C C . ALA B 1 41 ? 5.855 -23.031 -16.031 1 88.5 41 ALA B C 1
ATOM 1866 O O . ALA B 1 41 ? 6.156 -21.953 -15.5 1 88.5 41 ALA B O 1
ATOM 1867 N N . LEU B 1 42 ? 6.484 -24.078 -15.844 1 88.81 42 LEU B N 1
ATOM 1868 C CA . LEU B 1 42 ? 7.695 -24.094 -15.031 1 88.81 42 LEU B CA 1
ATOM 1869 C C . LEU B 1 42 ? 8.758 -23.172 -15.625 1 88.81 42 LEU B C 1
ATOM 1871 O O . LEU B 1 42 ? 9.477 -22.484 -14.891 1 88.81 42 LEU B O 1
ATOM 1875 N N . GLY B 1 43 ? 8.852 -23.266 -16.891 1 91.31 43 GLY B N 1
ATOM 1876 C CA . GLY B 1 43 ? 9.766 -22.359 -17.562 1 91.31 43 GLY B CA 1
ATOM 1877 C C . GLY B 1 43 ? 9.438 -20.906 -17.344 1 91.31 43 GLY B C 1
ATOM 1878 O O . GLY B 1 43 ? 10.328 -20.094 -17.062 1 91.31 43 GLY B O 1
ATOM 1879 N N . MET B 1 44 ? 8.203 -20.578 -17.484 1 91.31 44 MET B N 1
ATOM 1880 C CA . MET B 1 44 ? 7.77 -19.203 -17.266 1 91.31 44 MET B CA 1
ATOM 1881 C C . MET B 1 44 ? 8.047 -18.781 -15.82 1 91.31 44 MET B C 1
ATOM 1883 O O . MET B 1 44 ? 8.523 -17.672 -15.586 1 91.31 44 MET B O 1
ATOM 1887 N N . ILE B 1 45 ? 7.742 -19.609 -14.898 1 89.62 45 ILE B N 1
ATOM 1888 C CA . ILE B 1 45 ? 7.992 -19.328 -13.484 1 89.62 45 ILE B CA 1
ATOM 1889 C C . ILE B 1 45 ? 9.492 -19.141 -13.258 1 89.62 45 ILE B C 1
ATOM 1891 O O . ILE B 1 45 ? 9.898 -18.25 -12.508 1 89.62 45 ILE B O 1
ATOM 1895 N N . GLY B 1 46 ? 10.195 -19.969 -13.852 1 92.25 46 GLY B N 1
ATOM 1896 C CA . GLY B 1 46 ? 11.641 -19.844 -13.766 1 92.25 46 GLY B CA 1
ATOM 1897 C C . GLY B 1 46 ? 12.148 -18.516 -14.305 1 92.25 46 GLY B C 1
ATOM 1898 O O . GLY B 1 46 ? 12.977 -17.859 -13.664 1 92.25 46 GLY B O 1
ATOM 1899 N N . VAL B 1 47 ? 11.68 -18.156 -15.43 1 93.75 47 VAL B N 1
ATOM 1900 C CA . VAL B 1 47 ? 12.086 -16.906 -16.062 1 93.75 47 VAL B CA 1
ATOM 1901 C C . VAL B 1 47 ? 11.695 -15.734 -15.164 1 93.75 47 VAL B C 1
ATOM 1903 O O . VAL B 1 47 ? 12.477 -14.805 -14.969 1 93.75 47 VAL B O 1
ATOM 1906 N N . ILE B 1 48 ? 10.562 -15.797 -14.625 1 92.44 48 ILE B N 1
ATOM 1907 C CA . ILE B 1 48 ? 10.078 -14.742 -13.742 1 92.44 48 ILE B CA 1
ATOM 1908 C C . ILE B 1 48 ? 10.961 -14.672 -12.492 1 92.44 48 ILE B C 1
ATOM 1910 O O . ILE B 1 48 ? 11.367 -13.586 -12.07 1 92.44 48 ILE B O 1
ATOM 1914 N N . SER B 1 49 ? 11.281 -15.797 -11.984 1 92.12 49 SER B N 1
ATOM 1915 C CA . SER B 1 49 ? 12.109 -15.867 -10.789 1 92.12 49 SER B CA 1
ATOM 1916 C C . SER B 1 49 ? 13.508 -15.305 -11.047 1 92.12 49 SER B C 1
ATOM 1918 O O . SER B 1 49 ? 14.039 -14.547 -10.234 1 92.12 49 SER B O 1
ATOM 1920 N N . ILE B 1 50 ? 13.984 -15.672 -12.156 1 94 50 ILE B N 1
ATOM 1921 C CA . ILE B 1 50 ? 15.305 -15.188 -12.531 1 94 50 ILE B CA 1
ATOM 1922 C C . ILE B 1 50 ? 15.266 -13.672 -12.727 1 94 50 ILE B C 1
ATOM 1924 O O . ILE B 1 50 ? 16.172 -12.961 -12.297 1 94 50 ILE B O 1
ATOM 1928 N N . TYR B 1 51 ? 14.266 -13.273 -13.352 1 93.38 51 TYR B N 1
ATOM 1929 C CA . TYR B 1 51 ? 14.125 -11.844 -13.57 1 93.38 51 TYR B CA 1
ATOM 1930 C C . TYR B 1 51 ? 13.984 -11.094 -12.25 1 93.38 51 TYR B C 1
ATOM 1932 O O . TYR B 1 51 ? 14.555 -10.016 -12.07 1 93.38 51 TYR B O 1
ATOM 1940 N N . LEU B 1 52 ? 13.336 -11.625 -11.336 1 92.31 52 LEU B N 1
ATOM 1941 C CA . LEU B 1 52 ? 13.141 -11.008 -10.031 1 92.31 52 LEU B CA 1
ATOM 1942 C C . LEU B 1 52 ? 14.445 -10.977 -9.234 1 92.31 52 LEU B C 1
ATOM 1944 O O . LEU B 1 52 ? 14.609 -10.148 -8.344 1 92.31 52 LEU B O 1
ATOM 1948 N N . THR B 1 53 ? 15.281 -11.867 -9.555 1 90.62 53 THR B N 1
ATOM 1949 C CA . THR B 1 53 ? 16.547 -11.961 -8.828 1 90.62 53 THR B CA 1
ATOM 1950 C C . THR B 1 53 ? 17.594 -11.031 -9.438 1 90.62 53 THR B C 1
ATOM 1952 O O . THR B 1 53 ? 18.312 -10.344 -8.711 1 90.62 53 THR B O 1
ATOM 1955 N N . PHE B 1 54 ? 17.547 -10.906 -10.781 1 89.19 54 PHE B N 1
ATOM 1956 C CA . PHE B 1 54 ? 18.656 -10.211 -11.422 1 89.19 54 PHE B CA 1
ATOM 1957 C C . PHE B 1 54 ? 18.156 -9.078 -12.305 1 89.19 54 PHE B C 1
ATOM 1959 O O . PHE B 1 54 ? 18.938 -8.266 -12.789 1 89.19 54 PHE B O 1
ATOM 1966 N N . GLY B 1 55 ? 16.969 -8.961 -12.438 1 85.25 55 GLY B N 1
ATOM 1967 C CA . GLY B 1 55 ? 16.438 -8.039 -13.422 1 85.25 55 GLY B CA 1
ATOM 1968 C C . GLY B 1 55 ? 16.453 -6.594 -12.961 1 85.25 55 GLY B C 1
ATOM 1969 O O . GLY B 1 55 ? 16.266 -6.316 -11.773 1 85.25 55 GLY B O 1
ATOM 1970 N N . TYR B 1 56 ? 16.625 -5.645 -13.875 1 79.44 56 TYR B N 1
ATOM 1971 C CA . TYR B 1 56 ? 16.641 -4.211 -13.609 1 79.44 56 TYR B CA 1
ATOM 1972 C C . TYR B 1 56 ? 15.266 -3.725 -13.18 1 79.44 56 TYR B C 1
ATOM 1974 O O . TYR B 1 56 ? 15.148 -2.787 -12.383 1 79.44 56 TYR B O 1
ATOM 1982 N N . GLY B 1 57 ? 14.266 -4.371 -13.523 1 83.31 57 GLY B N 1
ATOM 1983 C CA . GLY B 1 57 ? 12.891 -4.004 -13.211 1 83.31 57 GLY B CA 1
ATOM 1984 C C . GLY B 1 57 ? 12.219 -4.957 -12.242 1 83.31 57 GLY B C 1
ATOM 1985 O O . GLY B 1 57 ? 11 -5.137 -12.281 1 83.31 57 GLY B O 1
ATOM 1986 N N . ALA B 1 58 ? 13.047 -5.516 -11.445 1 86.81 58 ALA B N 1
ATOM 1987 C CA . ALA B 1 58 ? 12.516 -6.52 -10.531 1 86.81 58 ALA B CA 1
ATOM 1988 C C . ALA B 1 58 ? 11.5 -5.902 -9.57 1 86.81 58 ALA B C 1
ATOM 1990 O O . ALA B 1 58 ? 10.477 -6.52 -9.258 1 86.81 58 ALA B O 1
ATOM 1991 N N . GLN B 1 59 ? 11.75 -4.723 -9.211 1 82.56 59 GLN B N 1
ATOM 1992 C CA . GLN B 1 59 ? 10.852 -4.016 -8.305 1 82.56 59 GLN B CA 1
ATOM 1993 C C . GLN B 1 59 ? 9.484 -3.793 -8.945 1 82.56 59 GLN B C 1
ATOM 1995 O O . GLN B 1 59 ? 8.453 -3.986 -8.297 1 82.56 59 GLN B O 1
ATOM 2000 N N . LEU B 1 60 ? 9.586 -3.359 -10.172 1 83.94 60 LEU B N 1
ATOM 2001 C CA . LEU B 1 60 ? 8.344 -3.115 -10.906 1 83.94 60 LEU B CA 1
ATOM 2002 C C . LEU B 1 60 ? 7.516 -4.391 -11.016 1 83.94 60 LEU B C 1
ATOM 2004 O O . LEU B 1 60 ? 6.312 -4.379 -10.758 1 83.94 60 LEU B O 1
ATOM 2008 N N . LEU B 1 61 ? 8.219 -5.391 -11.391 1 88.69 61 LEU B N 1
ATOM 2009 C CA . LEU B 1 61 ? 7.539 -6.672 -11.531 1 88.69 61 LEU B CA 1
ATOM 2010 C C . LEU B 1 61 ? 6.988 -7.145 -10.188 1 88.69 61 LEU B C 1
ATOM 2012 O O . LEU B 1 61 ? 5.84 -7.59 -10.102 1 88.69 61 LEU B O 1
ATOM 2016 N N . CYS B 1 62 ? 7.715 -7.039 -9.141 1 88.38 62 CYS B N 1
ATOM 2017 C CA . CYS B 1 62 ? 7.293 -7.426 -7.797 1 88.38 62 CYS B CA 1
ATOM 2018 C C . CYS B 1 62 ? 6.086 -6.613 -7.348 1 88.38 62 CYS B C 1
ATOM 2020 O O . CYS B 1 62 ? 5.117 -7.168 -6.828 1 88.38 62 CYS B O 1
ATOM 2022 N N . ASN B 1 63 ? 6.125 -5.324 -7.586 1 86.31 63 ASN B N 1
ATOM 2023 C CA . ASN B 1 63 ? 5.016 -4.449 -7.227 1 86.31 63 ASN B CA 1
ATOM 2024 C C . ASN B 1 63 ? 3.764 -4.77 -8.039 1 86.31 63 ASN B C 1
ATOM 2026 O O . ASN B 1 63 ? 2.65 -4.742 -7.504 1 86.31 63 ASN B O 1
ATOM 2030 N N . SER B 1 64 ? 4.02 -5.055 -9.266 1 89 64 SER B N 1
ATOM 2031 C CA . SER B 1 64 ? 2.887 -5.426 -10.109 1 89 64 SER B CA 1
ATOM 2032 C C . SER B 1 64 ? 2.199 -6.68 -9.586 1 89 64 SER B C 1
ATOM 2034 O O . SER B 1 64 ? 0.974 -6.711 -9.445 1 89 64 SER B O 1
ATOM 2036 N N . ILE B 1 65 ? 2.928 -7.621 -9.227 1 88.88 65 ILE B N 1
ATOM 2037 C CA . ILE B 1 65 ? 2.387 -8.875 -8.719 1 88.88 65 ILE B CA 1
ATOM 2038 C C . ILE B 1 65 ? 1.715 -8.641 -7.367 1 88.88 65 ILE B C 1
ATOM 2040 O O . ILE B 1 65 ? 0.633 -9.172 -7.105 1 88.88 65 ILE B O 1
ATOM 2044 N N . GLY B 1 66 ? 2.324 -7.805 -6.602 1 88.75 66 GLY B N 1
ATOM 2045 C CA . GLY B 1 66 ? 1.848 -7.586 -5.246 1 88.75 66 GLY B CA 1
ATOM 2046 C C . GLY B 1 66 ? 0.688 -6.609 -5.172 1 88.75 66 GLY B C 1
ATOM 2047 O O . GLY B 1 66 ? -0.014 -6.551 -4.16 1 88.75 66 GLY B O 1
ATOM 2048 N N . PHE B 1 67 ? 0.416 -5.898 -6.242 1 91.81 67 PHE B N 1
ATOM 2049 C CA . PHE B 1 67 ? -0.548 -4.809 -6.125 1 91.81 67 PHE B CA 1
ATOM 2050 C C . PHE B 1 67 ? -1.728 -5.027 -7.066 1 91.81 67 PHE B C 1
ATOM 2052 O O . PHE B 1 67 ? -2.865 -4.691 -6.734 1 91.81 67 PHE B O 1
ATOM 2059 N N . VAL B 1 68 ? -1.51 -5.629 -8.141 1 89.31 68 VAL B N 1
ATOM 2060 C CA . VAL B 1 68 ? -2.529 -5.676 -9.18 1 89.31 68 VAL B CA 1
ATOM 2061 C C . VAL B 1 68 ? -3.715 -6.512 -8.703 1 89.31 68 VAL B C 1
ATOM 2063 O O . VAL B 1 68 ? -4.852 -6.035 -8.688 1 89.31 68 VAL B O 1
ATOM 2066 N N . TYR B 1 69 ? -3.455 -7.668 -8.219 1 88.62 69 TYR B N 1
ATOM 2067 C CA . TYR B 1 69 ? -4.551 -8.539 -7.805 1 88.62 69 TYR B CA 1
ATOM 2068 C C . TYR B 1 69 ? -5.246 -7.984 -6.566 1 88.62 69 TYR B C 1
ATOM 2070 O O . TYR B 1 69 ? -6.473 -7.859 -6.543 1 88.62 69 TYR B O 1
ATOM 2078 N N . PRO B 1 70 ? -4.457 -7.664 -5.594 1 90.94 70 PRO B N 1
ATOM 2079 C CA . PRO B 1 70 ? -5.113 -7.109 -4.41 1 90.94 70 PRO B CA 1
ATOM 2080 C C . PRO B 1 70 ? -5.926 -5.855 -4.723 1 90.94 70 PRO B C 1
ATOM 2082 O O . PRO B 1 70 ? -6.988 -5.641 -4.137 1 90.94 70 PRO B O 1
ATOM 2085 N N . ALA B 1 71 ? -5.414 -5.062 -5.57 1 91.5 71 ALA B N 1
ATOM 2086 C CA . ALA B 1 71 ? -6.145 -3.857 -5.949 1 91.5 71 ALA B CA 1
ATOM 2087 C C . ALA B 1 71 ? -7.449 -4.207 -6.66 1 91.5 71 ALA B C 1
ATOM 2089 O O . ALA B 1 71 ? -8.508 -3.66 -6.34 1 91.5 71 ALA B O 1
ATOM 2090 N N . TYR B 1 72 ? -7.328 -5.102 -7.543 1 89.5 72 TYR B N 1
ATOM 2091 C CA . TYR B 1 72 ? -8.508 -5.543 -8.281 1 89.5 72 TYR B CA 1
ATOM 2092 C C . TYR B 1 72 ? -9.539 -6.156 -7.336 1 89.5 72 TYR B C 1
ATOM 2094 O O . TYR B 1 72 ? -10.727 -5.828 -7.406 1 89.5 72 TYR B O 1
ATOM 2102 N N . ALA B 1 73 ? -9.172 -6.996 -6.508 1 89.31 73 ALA B N 1
ATOM 2103 C CA . ALA B 1 73 ? -10.047 -7.652 -5.547 1 89.31 73 ALA B CA 1
ATOM 2104 C C . ALA B 1 73 ? -10.656 -6.641 -4.574 1 89.31 73 ALA B C 1
ATOM 2106 O O . ALA B 1 73 ? -11.789 -6.801 -4.125 1 89.31 73 ALA B O 1
ATOM 2107 N N . SER B 1 74 ? -9.875 -5.652 -4.254 1 92.69 74 SER B N 1
ATOM 2108 C CA . SER B 1 74 ? -10.367 -4.602 -3.371 1 92.69 74 SER B CA 1
ATOM 2109 C C . SER B 1 74 ? -11.492 -3.811 -4.027 1 92.69 74 SER B C 1
ATOM 2111 O O . SER B 1 74 ? -12.5 -3.5 -3.383 1 92.69 74 SER B O 1
ATOM 2113 N N . VAL B 1 75 ? -11.336 -3.498 -5.27 1 91.38 75 VAL B N 1
ATOM 2114 C CA . VAL B 1 75 ? -12.375 -2.781 -6 1 91.38 75 VAL B CA 1
ATOM 2115 C C . VAL B 1 75 ? -13.648 -3.619 -6.035 1 91.38 75 VAL B C 1
ATOM 2117 O O . VAL B 1 75 ? -14.742 -3.104 -5.809 1 91.38 75 VAL B O 1
ATOM 2120 N N . LYS B 1 76 ? -13.477 -4.844 -6.285 1 89.62 76 LYS B N 1
ATOM 2121 C CA . LYS B 1 76 ? -14.617 -5.754 -6.293 1 89.62 76 LYS B CA 1
ATOM 2122 C C . LYS B 1 76 ? -15.305 -5.789 -4.93 1 89.62 76 LYS B C 1
ATOM 2124 O O . LYS B 1 76 ? -16.531 -5.816 -4.852 1 89.62 76 LYS B O 1
ATOM 2129 N N . ALA B 1 77 ? -14.539 -5.812 -3.904 1 89.44 77 ALA B N 1
ATOM 2130 C CA . ALA B 1 77 ? -15.07 -5.836 -2.545 1 89.44 77 ALA B CA 1
ATOM 2131 C C . ALA B 1 77 ? -15.844 -4.555 -2.236 1 89.44 77 ALA B C 1
ATOM 2133 O O . ALA B 1 77 ? -16.922 -4.598 -1.645 1 89.44 77 ALA B O 1
ATOM 2134 N N . ILE B 1 78 ? -15.289 -3.447 -2.689 1 90.12 78 ILE B N 1
ATOM 2135 C CA . ILE B 1 78 ? -15.914 -2.15 -2.445 1 90.12 78 ILE B CA 1
ATOM 2136 C C . ILE B 1 78 ? -17.266 -2.092 -3.139 1 90.12 78 ILE B C 1
ATOM 2138 O O . ILE B 1 78 ? -18.234 -1.532 -2.596 1 90.12 78 ILE B O 1
ATOM 2142 N N . GLU B 1 79 ? -17.328 -2.65 -4.301 1 88.69 79 GLU B N 1
ATOM 2143 C CA . GLU B 1 79 ? -18.531 -2.592 -5.109 1 88.69 79 GLU B CA 1
ATOM 2144 C C . GLU B 1 79 ? -19.531 -3.678 -4.699 1 88.69 79 GLU B C 1
ATOM 2146 O O . GLU B 1 79 ? -20.688 -3.646 -5.098 1 88.69 79 GLU B O 1
ATOM 2151 N N . SER B 1 80 ? -19.016 -4.551 -3.908 1 84.88 80 SER B N 1
ATOM 2152 C CA . SER B 1 80 ? -19.891 -5.633 -3.463 1 84.88 80 SER B CA 1
ATOM 2153 C C . SER B 1 80 ? -20.734 -5.207 -2.264 1 84.88 80 SER B C 1
ATOM 2155 O O . SER B 1 80 ? -20.391 -4.262 -1.557 1 84.88 80 SER B O 1
ATOM 2157 N N . ASP B 1 81 ? -21.797 -5.941 -2.031 1 83.44 81 ASP B N 1
ATOM 2158 C CA . ASP B 1 81 ? -22.703 -5.641 -0.924 1 83.44 81 ASP B CA 1
ATOM 2159 C C . ASP B 1 81 ? -22.188 -6.25 0.38 1 83.44 81 ASP B C 1
ATOM 2161 O O . ASP B 1 81 ? -22.578 -5.816 1.467 1 83.44 81 ASP B O 1
ATOM 2165 N N . LYS B 1 82 ? -21.375 -7.242 0.293 1 81.88 82 LYS B N 1
ATOM 2166 C CA . LYS B 1 82 ? -20.828 -7.875 1.486 1 81.88 82 LYS B CA 1
ATOM 2167 C C . LYS B 1 82 ? -19.578 -7.145 1.97 1 81.88 82 LYS B C 1
ATOM 2169 O O . LYS B 1 82 ? -18.656 -6.891 1.188 1 81.88 82 LYS B O 1
ATOM 2174 N N . LYS B 1 83 ? -19.547 -6.828 3.236 1 82 83 LYS B N 1
ATOM 2175 C CA . LYS B 1 83 ? -18.453 -6 3.746 1 82 83 LYS B CA 1
ATOM 2176 C C . LYS B 1 83 ? -17.359 -6.863 4.359 1 82 83 LYS B C 1
ATOM 2178 O O . LYS B 1 83 ? -16.266 -6.367 4.66 1 82 83 LYS B O 1
ATOM 2183 N N . ASP B 1 84 ? -17.609 -8.156 4.422 1 85.19 84 ASP B N 1
ATOM 2184 C CA . ASP B 1 84 ? -16.594 -9.055 4.949 1 85.19 84 ASP B CA 1
ATOM 2185 C C . ASP B 1 84 ? -15.383 -9.125 4.02 1 85.19 84 ASP B C 1
ATOM 2187 O O . ASP B 1 84 ? -14.25 -9.289 4.473 1 85.19 84 ASP B O 1
ATOM 2191 N N . ASP B 1 85 ? -15.688 -8.953 2.801 1 86.69 85 ASP B N 1
ATOM 2192 C CA . ASP B 1 85 ? -14.609 -8.969 1.821 1 86.69 85 ASP B CA 1
ATOM 2193 C C . ASP B 1 85 ? -13.742 -7.719 1.944 1 86.69 85 ASP B C 1
ATOM 2195 O O . ASP B 1 85 ? -12.523 -7.781 1.752 1 86.69 85 ASP B O 1
ATOM 2199 N N . ASP B 1 86 ? -14.352 -6.648 2.363 1 91.06 86 ASP B N 1
ATOM 2200 C CA . ASP B 1 86 ? -13.586 -5.43 2.582 1 91.06 86 ASP B CA 1
ATOM 2201 C C . ASP B 1 86 ? -12.547 -5.625 3.686 1 91.06 86 ASP B C 1
ATOM 2203 O O . ASP B 1 86 ? -11.398 -5.195 3.549 1 91.06 86 ASP B O 1
ATOM 2207 N N . THR B 1 87 ? -12.977 -6.281 4.723 1 89.88 87 THR B N 1
ATOM 2208 C CA . THR B 1 87 ? -12.109 -6.5 5.875 1 89.88 87 THR B CA 1
ATOM 2209 C C . THR B 1 87 ? -10.906 -7.355 5.488 1 89.88 87 THR B C 1
ATOM 2211 O O . THR B 1 87 ? -9.789 -7.098 5.934 1 89.88 87 THR B O 1
ATOM 2214 N N . LYS B 1 88 ? -11.164 -8.281 4.656 1 88.69 88 LYS B N 1
ATOM 2215 C CA . LYS B 1 88 ? -10.094 -9.188 4.23 1 88.69 88 LYS B CA 1
ATOM 2216 C C . LYS B 1 88 ? -8.992 -8.422 3.502 1 88.69 88 LYS B C 1
ATOM 2218 O O . LYS B 1 88 ? -7.816 -8.531 3.857 1 88.69 88 LYS B O 1
ATOM 2223 N N . TRP B 1 89 ? -9.422 -7.703 2.572 1 92.12 89 TRP B N 1
ATOM 2224 C CA . TRP B 1 89 ? -8.422 -7.027 1.746 1 92.12 89 TRP B CA 1
ATOM 2225 C C . TRP B 1 89 ? -7.797 -5.859 2.498 1 92.12 89 TRP B C 1
ATOM 2227 O O . TRP B 1 89 ? -6.621 -5.543 2.297 1 92.12 89 TRP B O 1
ATOM 2237 N N . LEU B 1 90 ? -8.586 -5.316 3.398 1 92.62 90 LEU B N 1
ATOM 2238 C CA . LEU B 1 90 ? -8.016 -4.285 4.258 1 92.62 90 LEU B CA 1
ATOM 2239 C C . LEU B 1 90 ? -6.914 -4.863 5.141 1 92.62 90 LEU B C 1
ATOM 2241 O O . LEU B 1 90 ? -5.902 -4.207 5.391 1 92.62 90 LEU B O 1
ATOM 2245 N N . THR B 1 91 ? -7.125 -6.012 5.59 1 92.44 91 THR B N 1
ATOM 2246 C CA . THR B 1 91 ? -6.117 -6.695 6.395 1 92.44 91 THR B CA 1
ATOM 2247 C C . THR B 1 91 ? -4.832 -6.895 5.598 1 92.44 91 THR B C 1
ATOM 2249 O O . THR B 1 91 ? -3.734 -6.676 6.113 1 92.44 91 THR B O 1
ATOM 2252 N N . TYR B 1 92 ? -5.012 -7.309 4.391 1 92.56 92 TYR B N 1
ATOM 2253 C CA . TYR B 1 92 ? -3.85 -7.465 3.52 1 92.56 92 TYR B CA 1
ATOM 2254 C C . TYR B 1 92 ? -3.062 -6.164 3.42 1 92.56 92 TYR B C 1
ATOM 2256 O O . TYR B 1 92 ? -1.837 -6.16 3.555 1 92.56 92 TYR B O 1
ATOM 2264 N N . TRP B 1 93 ? -3.725 -5.094 3.184 1 93.69 93 TRP B N 1
ATOM 2265 C CA . TRP B 1 93 ? -3.078 -3.801 2.996 1 93.69 93 TRP B CA 1
ATOM 2266 C C . TRP B 1 93 ? -2.404 -3.336 4.281 1 93.69 93 TRP B C 1
ATOM 2268 O O . TRP B 1 93 ? -1.355 -2.688 4.242 1 93.69 93 TRP B O 1
ATOM 2278 N N . THR B 1 94 ? -3.027 -3.658 5.387 1 93.25 94 THR B N 1
ATOM 2279 C CA . THR B 1 94 ? -2.426 -3.297 6.668 1 93.25 94 THR B CA 1
ATOM 2280 C C . THR B 1 94 ? -1.118 -4.055 6.883 1 93.25 94 THR B C 1
ATOM 2282 O O . THR B 1 94 ? -0.124 -3.473 7.324 1 93.25 94 THR B O 1
ATOM 2285 N N . VAL B 1 95 ? -1.134 -5.262 6.562 1 91.62 95 VAL B N 1
ATOM 2286 C CA . VAL B 1 95 ? 0.064 -6.086 6.68 1 91.62 95 VAL B CA 1
ATOM 2287 C C . VAL B 1 95 ? 1.134 -5.586 5.711 1 91.62 95 VAL B C 1
ATOM 2289 O O . VAL B 1 95 ? 2.309 -5.488 6.07 1 91.62 95 VAL B O 1
ATOM 2292 N N . PHE B 1 96 ? 0.725 -5.293 4.543 1 92.56 96 PHE B N 1
ATOM 2293 C CA . PHE B 1 96 ? 1.628 -4.738 3.541 1 92.56 96 PHE B CA 1
ATOM 2294 C C . PHE B 1 96 ? 2.281 -3.457 4.051 1 92.56 96 PHE B C 1
ATOM 2296 O O . PHE B 1 96 ? 3.488 -3.264 3.887 1 92.56 96 PHE B O 1
ATOM 2303 N N . ALA B 1 97 ? 1.458 -2.637 4.605 1 91.69 97 ALA B N 1
ATOM 2304 C CA . ALA B 1 97 ? 1.973 -1.38 5.141 1 91.69 97 ALA B CA 1
ATOM 2305 C C . ALA B 1 97 ? 3.016 -1.633 6.227 1 91.69 97 ALA B C 1
ATOM 2307 O O . ALA B 1 97 ? 4.062 -0.98 6.258 1 91.69 97 ALA B O 1
ATOM 2308 N N . PHE B 1 98 ? 2.719 -2.516 7.109 1 88.25 98 PHE B N 1
ATOM 2309 C CA . PHE B 1 98 ? 3.643 -2.881 8.18 1 88.25 98 PHE B CA 1
ATOM 2310 C C . PHE B 1 98 ? 4.969 -3.369 7.602 1 88.25 98 PHE B C 1
ATOM 2312 O O . PHE B 1 98 ? 6.035 -2.93 8.031 1 88.25 98 PHE B O 1
ATOM 2319 N N . PHE B 1 99 ? 4.914 -4.191 6.641 1 86.81 99 PHE B N 1
ATOM 2320 C CA . PHE B 1 99 ? 6.105 -4.734 6.004 1 86.81 99 PHE B CA 1
ATOM 2321 C C . PHE B 1 99 ? 6.871 -3.645 5.27 1 86.81 99 PHE B C 1
ATOM 2323 O O . PHE B 1 99 ? 8.102 -3.66 5.234 1 86.81 99 PHE B O 1
ATOM 2330 N N . SER B 1 100 ? 6.121 -2.771 4.68 1 85.94 100 SER B N 1
ATOM 2331 C CA . SER B 1 100 ? 6.75 -1.695 3.924 1 85.94 100 SER B CA 1
ATOM 2332 C C . SER B 1 100 ? 7.574 -0.791 4.836 1 85.94 100 SER B C 1
ATOM 2334 O O . SER B 1 100 ? 8.641 -0.312 4.441 1 85.94 100 SER B O 1
ATOM 2336 N N . ILE B 1 101 ? 7.109 -0.552 6.035 1 83.19 101 ILE B N 1
ATOM 2337 C CA . ILE B 1 101 ? 7.809 0.291 7 1 83.19 101 ILE B CA 1
ATOM 2338 C C . ILE B 1 101 ? 9.07 -0.415 7.484 1 83.19 101 ILE B C 1
ATOM 2340 O O . ILE B 1 101 ? 10.148 0.187 7.531 1 83.19 101 ILE B O 1
ATOM 2344 N N . ILE B 1 102 ? 8.953 -1.637 7.773 1 82.44 102 ILE B N 1
ATOM 2345 C CA . ILE B 1 102 ? 10.078 -2.43 8.242 1 82.44 102 ILE B CA 1
ATOM 2346 C C . ILE B 1 102 ? 11.086 -2.625 7.113 1 82.44 102 ILE B C 1
ATOM 2348 O O . ILE B 1 102 ? 12.297 -2.65 7.344 1 82.44 102 ILE B O 1
ATOM 2352 N N . GLU B 1 103 ? 10.5 -2.826 5.934 1 79.44 103 GLU B N 1
ATOM 2353 C CA . GLU B 1 103 ? 11.305 -3.121 4.75 1 79.44 103 GLU B CA 1
ATOM 2354 C C . GLU B 1 103 ? 12.258 -1.975 4.434 1 79.44 103 GLU B C 1
ATOM 2356 O O . GLU B 1 103 ? 13.352 -2.199 3.906 1 79.44 103 GLU B O 1
ATOM 2361 N N . PHE B 1 104 ? 11.945 -0.79 4.723 1 75.62 104 PHE B N 1
ATOM 2362 C CA . PHE B 1 104 ? 12.844 0.325 4.453 1 75.62 104 PHE B CA 1
ATOM 2363 C C . PHE B 1 104 ? 14.211 0.083 5.082 1 75.62 104 PHE B C 1
ATOM 2365 O O . PHE B 1 104 ? 15.242 0.334 4.457 1 75.62 104 PHE B O 1
ATOM 2372 N N . PHE B 1 105 ? 14.203 -0.451 6.238 1 75.94 105 PHE B N 1
ATOM 2373 C CA . PHE B 1 105 ? 15.445 -0.777 6.926 1 75.94 105 PHE B CA 1
ATOM 2374 C C . PHE B 1 105 ? 16.141 -1.952 6.254 1 75.94 105 PHE B C 1
ATOM 2376 O O . PHE B 1 105 ? 17.375 -1.956 6.117 1 75.94 105 PHE B O 1
ATOM 2383 N N . SER B 1 106 ? 15.273 -2.85 5.914 1 73.81 106 SER B N 1
ATOM 2384 C CA . SER B 1 106 ? 15.836 -4.043 5.285 1 73.81 106 SER B CA 1
ATOM 2385 C C . SER B 1 106 ? 16.344 -3.738 3.883 1 73.81 106 SER B C 1
ATOM 2387 O O . SER B 1 106 ? 17.328 -4.344 3.43 1 73.81 106 SER B O 1
ATOM 2389 N N . ASP B 1 107 ? 15.586 -2.863 3.293 1 74 107 ASP B N 1
ATOM 2390 C CA . ASP B 1 107 ? 16.031 -2.475 1.961 1 74 107 ASP B CA 1
ATOM 2391 C C . ASP B 1 107 ? 17.484 -1.983 1.993 1 74 107 ASP B C 1
ATOM 2393 O O . ASP B 1 107 ? 18.281 -2.324 1.116 1 74 107 ASP B O 1
ATOM 2397 N N . ILE B 1 108 ? 17.766 -1.244 2.965 1 71.31 108 ILE B N 1
ATOM 2398 C CA . ILE B 1 108 ? 19.125 -0.744 3.123 1 71.31 108 ILE B CA 1
ATOM 2399 C C . ILE B 1 108 ? 20.094 -1.913 3.338 1 71.31 108 ILE B C 1
ATOM 2401 O O . ILE B 1 108 ? 21.188 -1.94 2.77 1 71.31 108 ILE B O 1
ATOM 2405 N N . LEU B 1 109 ? 19.562 -2.896 4.051 1 69.94 109 LEU B N 1
ATOM 2406 C CA . LEU B 1 109 ? 20.438 -3.998 4.441 1 69.94 109 LEU B CA 1
ATOM 2407 C C . LEU B 1 109 ? 20.469 -5.078 3.367 1 69.94 109 LEU B C 1
ATOM 2409 O O . LEU B 1 109 ? 21.516 -5.66 3.09 1 69.94 109 LEU B O 1
ATOM 2413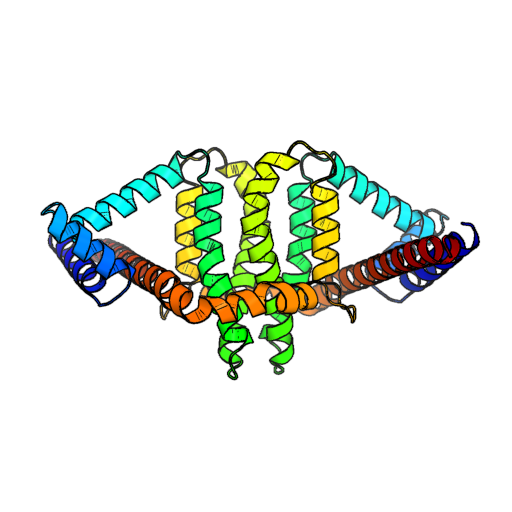 N N . LEU B 1 110 ? 19.312 -5.32 2.73 1 73.31 110 LEU B N 1
ATOM 2414 C CA . LEU B 1 110 ? 19.203 -6.496 1.876 1 73.31 110 LEU B CA 1
ATOM 2415 C C . LEU B 1 110 ? 19.125 -6.098 0.407 1 73.31 110 LEU B C 1
ATOM 2417 O O . LEU B 1 110 ? 19.078 -6.961 -0.473 1 73.31 110 LEU B O 1
ATOM 2421 N N . SER B 1 111 ? 19.156 -4.766 0.19 1 68.25 111 SER B N 1
ATOM 2422 C CA . SER B 1 111 ? 18.953 -4.305 -1.18 1 68.25 111 SER B CA 1
ATOM 2423 C C . SER B 1 111 ? 20.031 -4.84 -2.113 1 68.25 111 SER B C 1
ATOM 2425 O O . SER B 1 111 ? 19.797 -4.996 -3.314 1 68.25 111 SER B O 1
ATOM 2427 N N . TRP B 1 112 ? 21.141 -5.168 -1.571 1 75.44 112 TRP B N 1
ATOM 2428 C CA . TRP B 1 112 ? 22.203 -5.672 -2.42 1 75.44 112 TRP B CA 1
ATOM 2429 C C . TRP B 1 112 ? 22.094 -7.18 -2.605 1 75.44 112 TRP B C 1
ATOM 2431 O O . TRP B 1 112 ? 22.766 -7.758 -3.459 1 75.44 112 TRP B O 1
ATOM 2441 N N . PHE B 1 113 ? 21.25 -7.836 -1.868 1 81 113 PHE B N 1
ATOM 2442 C CA . PHE B 1 113 ? 21.047 -9.273 -1.989 1 81 113 PHE B CA 1
ATOM 2443 C C . PHE B 1 113 ? 20.156 -9.594 -3.189 1 81 113 PHE B C 1
ATOM 2445 O O . PHE B 1 113 ? 19.047 -9.078 -3.307 1 81 113 PHE B O 1
ATOM 2452 N N . PRO B 1 114 ? 20.609 -10.336 -4.156 1 82.56 114 PRO B N 1
ATOM 2453 C CA . PRO B 1 114 ? 19.906 -10.641 -5.402 1 82.56 114 PRO B CA 1
ATOM 2454 C C . PRO B 1 114 ? 18.562 -11.336 -5.168 1 82.56 114 PRO B C 1
ATOM 2456 O O . PRO B 1 114 ? 17.641 -11.188 -5.973 1 82.56 114 PRO B O 1
ATOM 2459 N N . LEU B 1 115 ? 18.312 -11.992 -4.094 1 87.69 115 LEU B N 1
ATOM 2460 C CA . LEU B 1 115 ? 17.094 -12.75 -3.879 1 87.69 115 LEU B CA 1
ATOM 2461 C C . LEU B 1 115 ? 16.062 -11.93 -3.111 1 87.69 115 LEU B C 1
ATOM 2463 O O . LEU B 1 115 ? 14.984 -12.43 -2.764 1 87.69 115 LEU B O 1
ATOM 2467 N N . TYR B 1 116 ? 16.312 -10.727 -3.068 1 87.38 116 TYR B N 1
ATOM 2468 C CA . TYR B 1 116 ? 15.445 -9.883 -2.246 1 87.38 116 TYR B CA 1
ATOM 2469 C C . TYR B 1 116 ? 14.062 -9.75 -2.867 1 87.38 116 TYR B C 1
ATOM 2471 O O . TYR B 1 116 ? 13.055 -10 -2.207 1 87.38 116 TYR B O 1
ATOM 2479 N N . TRP B 1 117 ? 14.062 -9.391 -4.102 1 87.81 117 TRP B N 1
ATOM 2480 C CA . TRP B 1 117 ? 12.789 -9.148 -4.773 1 87.81 117 TRP B CA 1
ATOM 2481 C C . TRP B 1 117 ? 12 -10.445 -4.93 1 87.81 117 TRP B C 1
ATOM 2483 O O . TRP B 1 117 ? 10.766 -10.445 -4.855 1 87.81 117 TRP B O 1
ATOM 2493 N N . LEU B 1 118 ? 12.672 -11.461 -5.148 1 90.5 118 LEU B N 1
ATOM 2494 C CA . LEU B 1 118 ? 12 -12.75 -5.25 1 90.5 118 LEU B CA 1
ATOM 2495 C C . LEU B 1 118 ? 11.352 -13.133 -3.924 1 90.5 118 LEU B C 1
ATOM 2497 O O . LEU B 1 118 ? 10.195 -13.562 -3.895 1 90.5 118 LEU B O 1
ATOM 2501 N N . ALA B 1 119 ? 12.102 -13.008 -2.889 1 88.75 119 ALA B N 1
ATOM 2502 C CA . ALA B 1 119 ? 11.586 -13.32 -1.56 1 88.75 119 ALA B CA 1
ATOM 2503 C C . ALA B 1 119 ? 10.375 -12.453 -1.222 1 88.75 119 ALA B C 1
ATOM 2505 O O . ALA B 1 119 ? 9.375 -12.945 -0.69 1 88.75 119 ALA B O 1
ATOM 2506 N N . LYS B 1 120 ? 10.43 -11.188 -1.546 1 89.12 120 LYS B N 1
ATOM 2507 C CA . LYS B 1 120 ? 9.328 -10.266 -1.295 1 89.12 120 LYS B CA 1
ATOM 2508 C C . LYS B 1 120 ? 8.078 -10.664 -2.082 1 89.12 120 LYS B C 1
ATOM 2510 O O . LYS B 1 120 ? 6.969 -10.633 -1.551 1 89.12 120 LYS B O 1
ATOM 2515 N N . CYS B 1 121 ? 8.359 -10.977 -3.279 1 90.38 121 CYS B N 1
ATOM 2516 C CA . CYS B 1 121 ? 7.25 -11.383 -4.129 1 90.38 121 CYS B CA 1
ATOM 2517 C C . CYS B 1 121 ? 6.551 -12.617 -3.564 1 90.38 121 CYS B C 1
ATOM 2519 O O . CYS B 1 121 ? 5.32 -12.664 -3.512 1 90.38 121 CYS B O 1
ATOM 2521 N N . ILE B 1 122 ? 7.297 -13.594 -3.166 1 88.19 122 ILE B N 1
ATOM 2522 C CA . ILE B 1 122 ? 6.738 -14.812 -2.584 1 88.19 122 ILE B CA 1
ATOM 2523 C C . ILE B 1 122 ? 5.945 -14.469 -1.324 1 88.19 122 ILE B C 1
ATOM 2525 O O . ILE B 1 122 ? 4.859 -15 -1.101 1 88.19 122 ILE B O 1
ATOM 2529 N N . LEU B 1 123 ? 6.465 -13.609 -0.581 1 87.25 123 LEU B N 1
ATOM 2530 C CA . LEU B 1 123 ? 5.805 -13.18 0.647 1 87.25 123 LEU B CA 1
ATOM 2531 C C . LEU B 1 123 ? 4.477 -12.5 0.338 1 87.25 123 LEU B C 1
ATOM 2533 O O . LEU B 1 123 ? 3.461 -12.789 0.977 1 87.25 123 LEU B O 1
ATOM 2537 N N . LEU B 1 124 ? 4.48 -11.641 -0.603 1 89.44 124 LEU B N 1
ATOM 2538 C CA . LEU B 1 124 ? 3.27 -10.906 -0.959 1 89.44 124 LEU B CA 1
ATOM 2539 C C . LEU B 1 124 ? 2.207 -11.852 -1.517 1 89.44 124 LEU B C 1
ATOM 2541 O O . LEU B 1 124 ? 1.03 -11.742 -1.164 1 89.44 124 LEU B O 1
ATOM 2545 N N . VAL B 1 125 ? 2.621 -12.742 -2.342 1 88.5 125 VAL B N 1
ATOM 2546 C CA . VAL B 1 125 ? 1.689 -13.719 -2.906 1 88.5 125 VAL B CA 1
ATOM 2547 C C . VAL B 1 125 ? 1.104 -14.578 -1.789 1 88.5 125 VAL B C 1
ATOM 2549 O O . VAL B 1 125 ? -0.093 -14.875 -1.791 1 88.5 125 VAL B O 1
ATOM 2552 N N . TRP B 1 126 ? 1.975 -14.906 -0.902 1 86.81 126 TRP B N 1
ATOM 2553 C CA . TRP B 1 126 ? 1.521 -15.688 0.245 1 86.81 126 TRP B CA 1
ATOM 2554 C C . TRP B 1 126 ? 0.499 -14.906 1.064 1 86.81 126 TRP B C 1
ATOM 2556 O O . TRP B 1 126 ? -0.439 -15.484 1.614 1 86.81 126 TRP B O 1
ATOM 2566 N N . CYS B 1 127 ? 0.565 -13.742 1.14 1 86.94 127 CYS B N 1
ATOM 2567 C CA . CYS B 1 127 ? -0.309 -12.906 1.956 1 86.94 127 CYS B CA 1
ATOM 2568 C C . CYS B 1 127 ? -1.675 -12.75 1.301 1 86.94 127 CYS B C 1
ATOM 2570 O O . CYS B 1 127 ? -2.684 -12.578 1.989 1 86.94 127 CYS B O 1
ATOM 2572 N N . PHE B 1 128 ? -1.744 -12.727 -0.02 1 83.06 128 PHE B N 1
ATOM 2573 C CA . PHE B 1 128 ? -3.055 -12.5 -0.617 1 83.06 128 PHE B CA 1
ATOM 2574 C C . PHE B 1 128 ? -3.633 -13.805 -1.162 1 83.06 128 PHE B C 1
ATOM 2576 O O . PHE B 1 128 ? -4.773 -13.836 -1.633 1 83.06 128 PHE B O 1
ATOM 2583 N N . ALA B 1 129 ? -2.879 -14.805 -1.086 1 77.12 129 ALA B N 1
ATOM 2584 C CA . ALA B 1 129 ? -3.383 -16.078 -1.59 1 77.12 129 ALA B CA 1
ATOM 2585 C C . ALA B 1 129 ? -4.668 -16.484 -0.869 1 77.12 129 ALA B C 1
ATOM 2587 O O . ALA B 1 129 ? -4.785 -16.312 0.346 1 77.12 129 ALA B O 1
ATOM 2588 N N . PRO B 1 130 ? -5.613 -16.75 -1.67 1 66.94 130 PRO B N 1
ATOM 2589 C CA . PRO B 1 130 ? -6.895 -17.188 -1.104 1 66.94 130 PRO B CA 1
ATOM 2590 C C . PRO B 1 130 ? -6.805 -18.547 -0.422 1 66.94 130 PRO B C 1
ATOM 2592 O O . PRO B 1 130 ? -7.43 -19.5 -0.874 1 66.94 130 PRO B O 1
ATOM 2595 N N . VAL B 1 131 ? -5.82 -18.781 0.295 1 61.03 131 VAL B N 1
ATOM 2596 C CA . VAL B 1 131 ? -5.652 -20.047 0.984 1 61.03 131 VAL B CA 1
ATOM 2597 C C . VAL B 1 131 ? -6.082 -19.906 2.443 1 61.03 131 VAL B C 1
ATOM 2599 O O . VAL B 1 131 ? -6.164 -18.797 2.967 1 61.03 131 VAL B O 1
ATOM 2602 N N . SER B 1 132 ? -6.617 -20.953 2.936 1 56.09 132 SER B N 1
ATOM 2603 C CA . SER B 1 132 ? -7.152 -21.016 4.293 1 56.09 132 SER B CA 1
ATOM 2604 C C . SER B 1 132 ? -6.195 -20.359 5.293 1 56.09 132 SER B C 1
ATOM 2606 O O . SER B 1 132 ? -6.629 -19.812 6.301 1 56.09 132 SER B O 1
ATOM 2608 N N . TRP B 1 133 ? -4.977 -20.688 5.098 1 56.19 133 TRP B N 1
ATOM 2609 C CA . TRP B 1 133 ? -4.02 -20.047 5.996 1 56.19 133 TRP B CA 1
ATOM 2610 C C . TRP B 1 133 ? -3.537 -18.719 5.426 1 56.19 133 TRP B C 1
ATOM 2612 O O . TRP B 1 133 ? -2.451 -18.641 4.844 1 56.19 133 TRP B O 1
ATOM 2622 N N . ASN B 1 134 ? -4.277 -17.797 5.281 1 67.56 134 ASN B N 1
ATOM 2623 C CA . ASN B 1 134 ? -4.008 -16.5 4.652 1 67.56 134 ASN B CA 1
ATOM 2624 C C . ASN B 1 134 ? -2.896 -15.75 5.375 1 67.56 134 ASN B C 1
ATOM 2626 O O . ASN B 1 134 ? -2.957 -15.555 6.59 1 67.56 134 ASN B O 1
ATOM 2630 N N . GLY B 1 135 ? -1.794 -15.664 4.762 1 71.69 135 GLY B N 1
ATOM 2631 C CA . GLY B 1 135 ? -0.628 -15 5.324 1 71.69 135 GLY B CA 1
ATOM 2632 C C . GLY B 1 135 ? -0.957 -13.664 5.973 1 71.69 135 GLY B C 1
ATOM 2633 O O . GLY B 1 135 ? -0.484 -13.375 7.074 1 71.69 135 GLY B O 1
ATOM 2634 N N . SER B 1 136 ? -1.839 -13.008 5.406 1 80.75 136 SER B N 1
ATOM 2635 C CA . SER B 1 136 ? -2.154 -11.688 5.938 1 80.75 136 SER B CA 1
ATOM 2636 C C . SER B 1 136 ? -2.947 -11.789 7.238 1 80.75 136 SER B C 1
ATOM 2638 O O . SER B 1 136 ? -2.713 -11.031 8.18 1 80.75 136 SER B O 1
ATOM 2640 N N . ALA B 1 137 ? -3.857 -12.742 7.289 1 79.69 137 ALA B N 1
ATOM 2641 C CA . ALA B 1 137 ? -4.633 -12.938 8.516 1 79.69 137 ALA B CA 1
ATOM 2642 C C . ALA B 1 137 ? -3.734 -13.375 9.664 1 79.69 137 ALA B C 1
ATOM 2644 O O . ALA B 1 137 ? -3.881 -12.898 10.797 1 79.69 137 ALA B O 1
ATOM 2645 N N . LEU B 1 138 ? -2.803 -14.234 9.359 1 82 138 LEU B N 1
ATOM 2646 C CA . LEU B 1 138 ? -1.892 -14.742 10.375 1 82 138 LEU B CA 1
ATOM 2647 C C . LEU B 1 138 ? -1.037 -13.617 10.953 1 82 138 LEU B C 1
ATOM 2649 O O . LEU B 1 138 ? -0.94 -13.469 12.172 1 82 138 LEU B O 1
ATOM 2653 N N . ILE B 1 139 ? -0.554 -12.898 10.133 1 85.5 139 ILE B N 1
ATOM 2654 C CA . ILE B 1 139 ? 0.331 -11.82 10.547 1 85.5 139 ILE B CA 1
ATOM 2655 C C . ILE B 1 139 ? -0.47 -10.75 11.297 1 85.5 139 ILE B C 1
ATOM 2657 O O . ILE B 1 139 ? -0.01 -10.211 12.305 1 85.5 139 ILE B O 1
ATOM 2661 N N . TYR B 1 140 ? -1.588 -10.508 10.797 1 89.06 140 TYR B N 1
ATOM 2662 C CA . TYR B 1 140 ? -2.447 -9.508 11.43 1 89.06 140 TYR B CA 1
ATOM 2663 C C . TYR B 1 140 ? -2.789 -9.914 12.859 1 89.06 140 TYR B C 1
ATOM 2665 O O . TYR B 1 140 ? -2.6 -9.133 13.789 1 89.06 140 TYR B O 1
ATOM 2673 N N . HIS B 1 141 ? -3.213 -11.109 13.023 1 87.25 141 HIS B N 1
ATOM 2674 C CA . HIS B 1 141 ? -3.688 -11.555 14.336 1 87.25 141 HIS B CA 1
ATOM 2675 C C . HIS B 1 141 ? -2.523 -11.828 15.273 1 87.25 141 HIS B C 1
ATOM 2677 O O . HIS B 1 141 ? -2.645 -11.641 16.484 1 87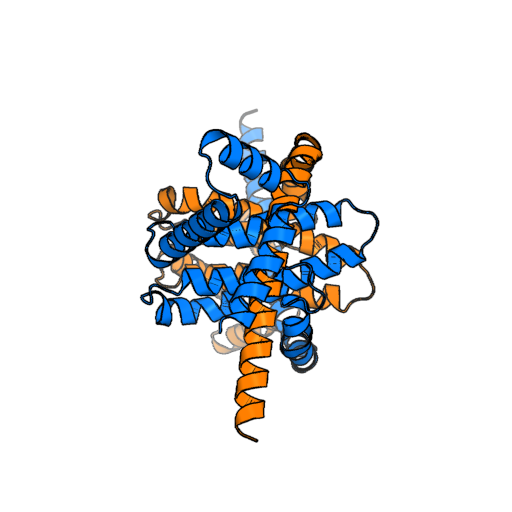.25 141 HIS B O 1
ATOM 2683 N N . ARG B 1 142 ? -1.438 -12.156 14.727 1 84.69 142 ARG B N 1
ATOM 2684 C CA . ARG B 1 142 ? -0.305 -12.547 15.562 1 84.69 142 ARG B CA 1
ATOM 2685 C C . ARG B 1 142 ? 0.559 -11.336 15.906 1 84.69 142 ARG B C 1
ATOM 2687 O O . ARG B 1 142 ? 1.146 -11.273 16.984 1 84.69 142 ARG B O 1
ATOM 2694 N N . ILE B 1 143 ? 0.593 -10.438 15.078 1 86.44 143 ILE B N 1
ATOM 2695 C CA . ILE B 1 143 ? 1.576 -9.375 15.273 1 86.44 143 ILE B CA 1
ATOM 2696 C C . ILE B 1 143 ? 0.865 -8.031 15.398 1 86.44 143 ILE B C 1
ATOM 2698 O O . ILE B 1 143 ? 1.039 -7.32 16.391 1 86.44 143 ILE B O 1
ATOM 2702 N N . ILE B 1 144 ? 0.038 -7.695 14.523 1 86.19 144 ILE B N 1
ATOM 2703 C CA . ILE B 1 144 ? -0.513 -6.348 14.422 1 86.19 144 ILE B CA 1
ATOM 2704 C C . ILE B 1 144 ? -1.575 -6.141 15.5 1 86.19 144 ILE B C 1
ATOM 2706 O O . ILE B 1 144 ? -1.546 -5.145 16.234 1 86.19 144 ILE B O 1
ATOM 2710 N N . ARG B 1 145 ? -2.414 -7.109 15.578 1 84.88 145 ARG B N 1
ATOM 2711 C CA . ARG B 1 145 ? -3.545 -6.984 16.484 1 84.88 145 ARG B CA 1
ATOM 2712 C C . ARG B 1 145 ? -3.072 -6.859 17.938 1 84.88 145 ARG B C 1
ATOM 2714 O O . ARG B 1 145 ? -3.482 -5.945 18.656 1 84.88 145 ARG B O 1
ATOM 2721 N N . PRO B 1 146 ? -2.211 -7.715 18.328 1 83.69 146 PRO B N 1
ATOM 2722 C CA . PRO B 1 146 ? -1.768 -7.598 19.719 1 83.69 146 PRO B CA 1
ATOM 2723 C C . PRO B 1 146 ? -1.017 -6.297 20 1 83.69 146 PRO B C 1
ATOM 2725 O O . PRO B 1 146 ? -1.132 -5.73 21.094 1 83.69 146 PRO B O 1
ATOM 2728 N N . ARG B 1 147 ? -0.281 -5.906 19.141 1 80.12 147 ARG B N 1
ATOM 2729 C CA . ARG B 1 147 ? 0.453 -4.656 19.312 1 80.12 147 ARG B CA 1
ATOM 2730 C C . ARG B 1 147 ? -0.495 -3.463 19.312 1 80.12 147 ARG B C 1
ATOM 2732 O O . ARG B 1 147 ? -0.276 -2.496 20.047 1 80.12 147 ARG B O 1
ATOM 2739 N N . TYR B 1 148 ? -1.428 -3.527 18.578 1 81.06 148 TYR B N 1
ATOM 2740 C CA . TYR B 1 148 ? -2.434 -2.471 18.547 1 81.06 148 TYR B CA 1
ATOM 2741 C C . TYR B 1 148 ? -3.211 -2.414 19.859 1 81.06 148 TYR B C 1
ATOM 2743 O O . TYR B 1 148 ? -3.451 -1.332 20.391 1 81.06 148 TYR B O 1
ATOM 2751 N N . LEU B 1 149 ? -3.549 -3.498 20.312 1 79.44 149 LEU B N 1
ATOM 2752 C CA . LEU B 1 149 ? -4.336 -3.561 21.547 1 79.44 149 LEU B CA 1
ATOM 2753 C C . LEU B 1 149 ? -3.52 -3.082 22.734 1 79.44 149 LEU B C 1
ATOM 2755 O O . LEU B 1 149 ? -4.066 -2.49 23.672 1 79.44 149 LEU B O 1
ATOM 2759 N N . LYS B 1 150 ? -2.227 -3.305 22.578 1 81.06 150 LYS B N 1
ATOM 2760 C CA . LYS B 1 150 ? -1.353 -2.912 23.688 1 81.06 150 LYS B CA 1
ATOM 2761 C C . LYS B 1 150 ? -1.11 -1.406 23.688 1 81.06 150 LYS B C 1
ATOM 2763 O O . LYS B 1 150 ? -1.071 -0.778 24.734 1 81.06 150 LYS B O 1
ATOM 2768 N N . TYR B 1 151 ? -0.967 -0.85 22.5 1 74.81 151 TYR B N 1
ATOM 2769 C CA . TYR B 1 151 ? -0.56 0.548 22.422 1 74.81 151 TYR B CA 1
ATOM 2770 C C . TYR B 1 151 ? -1.687 1.41 21.859 1 74.81 151 TYR B C 1
ATOM 2772 O O . TYR B 1 151 ? -1.455 2.545 21.438 1 74.81 151 TYR B O 1
ATOM 2780 N N . ASN B 1 152 ? -2.822 0.919 21.891 1 71.94 152 ASN B N 1
ATOM 2781 C CA . ASN B 1 152 ? -3.953 1.522 21.188 1 71.94 152 ASN B CA 1
ATOM 2782 C C . ASN B 1 152 ? -4.199 2.953 21.656 1 71.94 152 ASN B C 1
ATOM 2784 O O . ASN B 1 152 ? -4.293 3.871 20.844 1 71.94 152 ASN B O 1
ATOM 2788 N N . THR B 1 153 ? -4.16 3.209 22.812 1 74.06 153 THR B N 1
ATOM 2789 C CA . THR B 1 153 ? -4.516 4.523 23.328 1 74.06 153 THR B CA 1
ATOM 2790 C C . THR B 1 153 ? -3.441 5.551 22.984 1 74.06 153 THR B C 1
ATOM 2792 O O . THR B 1 153 ? -3.752 6.648 22.516 1 74.06 153 THR B O 1
ATOM 2795 N N . LYS B 1 154 ? -2.26 5.211 23.141 1 77.25 154 LYS B N 1
ATOM 2796 C CA . LYS B 1 154 ? -1.165 6.133 22.859 1 77.25 154 LYS B CA 1
ATOM 2797 C C . LYS B 1 154 ? -1.048 6.402 21.359 1 77.25 154 LYS B C 1
ATOM 2799 O O . LYS B 1 154 ? -0.857 7.547 20.938 1 77.25 154 LYS B O 1
ATOM 2804 N N . LEU B 1 155 ? -1.248 5.43 20.656 1 77.25 155 LEU B N 1
ATOM 2805 C CA . LEU B 1 155 ? -1.135 5.535 19.203 1 77.25 155 LEU B CA 1
ATOM 2806 C C . LEU B 1 155 ? -2.285 6.355 18.625 1 77.25 155 LEU B C 1
ATOM 2808 O O . LEU B 1 155 ? -2.084 7.152 17.703 1 77.25 155 LEU B O 1
ATOM 2812 N N . ASP B 1 156 ? -3.381 6.125 19.25 1 80.25 156 ASP B N 1
ATOM 2813 C CA . ASP B 1 156 ? -4.551 6.867 18.797 1 80.25 156 ASP B CA 1
ATOM 2814 C C . ASP B 1 156 ? -4.359 8.367 18.984 1 80.25 156 ASP B C 1
ATOM 2816 O O . ASP B 1 156 ? -4.707 9.164 18.109 1 80.25 156 ASP B O 1
ATOM 2820 N N . LYS B 1 157 ? -3.76 8.641 20.062 1 80.12 157 LYS B N 1
ATOM 2821 C CA . LYS B 1 157 ? -3.58 10.055 20.359 1 80.12 157 LYS B CA 1
ATOM 2822 C C . LYS B 1 157 ? -2.514 10.68 19.469 1 80.12 157 LYS B C 1
ATOM 2824 O O . LYS B 1 157 ? -2.727 11.75 18.906 1 80.12 157 LYS B O 1
ATOM 2829 N N . VAL B 1 158 ? -1.51 10 19.25 1 80.06 158 VAL B N 1
ATOM 2830 C CA . VAL B 1 158 ? -0.367 10.547 18.531 1 80.06 158 VAL B CA 1
ATOM 2831 C C . VAL B 1 158 ? -0.648 10.531 17.031 1 80.06 158 VAL B C 1
ATOM 2833 O O . VAL B 1 158 ? -0.579 11.57 16.359 1 80.06 158 VAL B O 1
ATOM 2836 N N . VAL B 1 159 ? -1 9.438 16.562 1 81.94 159 VAL B N 1
ATOM 2837 C CA . VAL B 1 159 ? -1.2 9.25 15.133 1 81.94 159 VAL B CA 1
ATOM 2838 C C . VAL B 1 159 ? -2.445 10.008 14.68 1 81.94 159 VAL B C 1
ATOM 2840 O O . VAL B 1 159 ? -2.445 10.648 13.625 1 81.94 159 VAL B O 1
ATOM 2843 N N . GLY B 1 160 ? -3.402 9.969 15.539 1 80.56 160 GLY B N 1
ATOM 2844 C CA . GLY B 1 160 ? -4.633 10.68 15.234 1 80.56 160 GLY B CA 1
ATOM 2845 C C . GLY B 1 160 ? -4.457 12.188 15.203 1 80.56 160 GLY B C 1
ATOM 2846 O O . GLY B 1 160 ? -4.945 12.859 14.289 1 80.56 160 GLY B O 1
ATOM 2847 N N . ASP B 1 161 ? -3.77 12.641 16.141 1 81.94 161 ASP B N 1
ATOM 2848 C CA . ASP B 1 161 ? -3.533 14.078 16.219 1 81.94 161 ASP B CA 1
ATOM 2849 C C . ASP B 1 161 ? -2.707 14.555 15.023 1 81.94 161 ASP B C 1
ATOM 2851 O O . ASP B 1 161 ? -2.996 15.609 14.438 1 81.94 161 ASP B O 1
ATOM 2855 N N . ALA B 1 162 ? -1.763 13.781 14.672 1 80.75 162 ALA B N 1
ATOM 2856 C CA . ALA B 1 162 ? -0.896 14.141 13.555 1 80.75 162 ALA B CA 1
ATOM 2857 C C . ALA B 1 162 ? -1.675 14.164 12.242 1 80.75 162 ALA B C 1
ATOM 2859 O O . ALA B 1 162 ? -1.526 15.094 11.445 1 80.75 162 ALA B O 1
A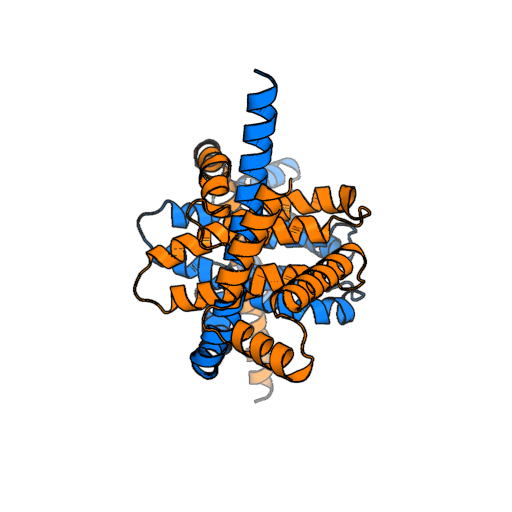TOM 2860 N N . ALA B 1 163 ? -2.412 13.188 12.125 1 80.5 163 ALA B N 1
ATOM 2861 C CA . ALA B 1 163 ? -3.197 13.086 10.898 1 80.5 163 ALA B CA 1
ATOM 2862 C C . ALA B 1 163 ? -4.211 14.219 10.797 1 80.5 163 ALA B C 1
ATOM 2864 O O . ALA B 1 163 ? -4.398 14.805 9.727 1 80.5 163 ALA B O 1
ATOM 2865 N N . ASN B 1 164 ? -4.84 14.477 11.883 1 79.69 164 ASN B N 1
ATOM 2866 C CA . ASN B 1 164 ? -5.832 15.547 11.914 1 79.69 164 ASN B CA 1
ATOM 2867 C C . ASN B 1 164 ? -5.203 16.906 11.625 1 79.69 164 ASN B C 1
ATOM 2869 O O . ASN B 1 164 ? -5.766 17.703 10.875 1 79.69 164 ASN B O 1
ATOM 2873 N N . ASN B 1 165 ? -4.105 17.125 12.242 1 80.44 165 ASN B N 1
ATOM 2874 C CA . ASN B 1 165 ? -3.408 18.375 11.992 1 80.44 165 ASN B CA 1
ATOM 2875 C C . ASN B 1 165 ? -2.971 18.5 10.539 1 80.44 165 ASN B C 1
ATOM 2877 O O . ASN B 1 165 ? -3.111 19.562 9.93 1 80.44 165 ASN B O 1
ATOM 2881 N N . ALA B 1 166 ? -2.449 17.438 10.023 1 81 166 ALA B N 1
ATOM 2882 C CA . ALA B 1 166 ? -2.002 17.438 8.633 1 81 166 ALA B CA 1
ATOM 2883 C C . ALA B 1 166 ? -3.172 17.672 7.684 1 81 166 ALA B C 1
ATOM 2885 O O . ALA B 1 166 ? -3.053 18.422 6.711 1 81 166 ALA B O 1
ATOM 2886 N N . ALA B 1 167 ? -4.219 17.062 8.008 1 77.19 167 ALA B N 1
ATOM 2887 C CA . ALA B 1 167 ? -5.418 17.203 7.188 1 77.19 167 ALA B CA 1
ATOM 2888 C C . ALA B 1 167 ? -5.918 18.641 7.191 1 77.19 167 ALA B C 1
ATOM 2890 O O . ALA B 1 167 ? -6.297 19.172 6.145 1 77.19 167 ALA B O 1
ATOM 2891 N N . LYS B 1 168 ? -5.938 19.172 8.305 1 79.81 168 LYS B N 1
ATOM 2892 C CA . LYS B 1 168 ? -6.41 20.547 8.43 1 79.81 168 LYS B CA 1
ATOM 2893 C C . LYS B 1 168 ? -5.473 21.516 7.719 1 79.81 168 LYS B C 1
ATOM 2895 O O . LYS B 1 168 ? -5.926 22.469 7.09 1 79.81 168 LYS B O 1
ATOM 2900 N N . LEU B 1 169 ? -4.242 21.188 7.875 1 78.06 169 LEU B N 1
ATOM 2901 C CA . LEU B 1 169 ? -3.264 22 7.176 1 78.06 169 LEU B CA 1
ATOM 2902 C C . LEU B 1 169 ? -3.428 21.875 5.664 1 78.06 169 LEU B C 1
ATOM 2904 O O . LEU B 1 169 ? -3.352 22.875 4.945 1 78.06 169 LEU B O 1
ATOM 2908 N N . LEU B 1 170 ? -3.58 20.734 5.238 1 77.06 170 LEU B N 1
ATOM 2909 C CA . LEU B 1 170 ? -3.768 20.5 3.812 1 77.06 170 LEU B CA 1
ATOM 2910 C C . LEU B 1 170 ? -5.035 21.188 3.309 1 77.06 170 LEU B C 1
ATOM 2912 O O . LEU B 1 170 ? -5.035 21.781 2.232 1 77.06 170 LEU B O 1
ATOM 2916 N N . SER B 1 171 ? -6.109 21.078 4.082 1 76.25 171 SER B N 1
ATOM 2917 C CA . SER B 1 171 ? -7.379 21.688 3.709 1 76.25 171 SER B CA 1
ATOM 2918 C C . SER B 1 171 ? -7.254 23.203 3.59 1 76.25 171 SER B C 1
ATOM 2920 O O . SER B 1 171 ? -7.82 23.797 2.678 1 76.25 171 SER B O 1
ATOM 2922 N N . GLN B 1 172 ? -6.559 23.719 4.488 1 74.81 172 GLN B N 1
ATOM 2923 C CA . GLN B 1 172 ? -6.332 25.156 4.445 1 74.81 172 GLN B CA 1
ATOM 2924 C C . GLN B 1 172 ? -5.543 25.547 3.199 1 74.81 172 GLN B C 1
ATOM 2926 O O . GLN B 1 172 ? -5.832 26.578 2.57 1 74.81 172 GLN B O 1
ATOM 2931 N N . GLY B 1 173 ? -4.605 24.734 2.932 1 73.94 173 GLY B N 1
ATOM 2932 C CA . GLY B 1 173 ? -3.824 24.984 1.73 1 73.94 173 GLY B CA 1
ATOM 2933 C C . GLY B 1 173 ? -4.641 24.875 0.456 1 73.94 173 GLY B C 1
ATOM 2934 O O . GLY B 1 173 ? -4.504 25.703 -0.445 1 73.94 173 GLY B O 1
ATOM 2935 N N . LEU B 1 174 ? -5.383 23.875 0.442 1 73.19 174 LEU B N 1
ATOM 2936 C CA . LEU B 1 174 ? -6.23 23.672 -0.73 1 73.19 174 LEU B CA 1
ATOM 2937 C C . LEU B 1 174 ? -7.242 24.797 -0.871 1 73.19 174 LEU B C 1
ATOM 2939 O O . LEU B 1 174 ? -7.539 25.234 -1.984 1 73.19 174 LEU B O 1
ATOM 2943 N N . ASP B 1 175 ? -7.777 25.203 0.217 1 72.56 175 ASP B N 1
ATOM 2944 C CA . ASP B 1 175 ? -8.727 26.312 0.214 1 72.56 175 ASP B CA 1
ATOM 2945 C C . ASP B 1 175 ? -8.086 27.594 -0.323 1 72.56 175 ASP B C 1
ATOM 2947 O O . ASP B 1 175 ? -8.703 28.344 -1.08 1 72.56 175 ASP B O 1
ATOM 2951 N N . ILE B 1 176 ? -6.855 27.672 0.024 1 70 176 ILE B N 1
ATOM 2952 C CA . ILE B 1 176 ? -6.121 28.844 -0.425 1 70 176 ILE B CA 1
ATOM 2953 C C . ILE B 1 176 ? -5.891 28.766 -1.933 1 70 176 ILE B C 1
ATOM 2955 O O . ILE B 1 176 ? -6.09 29.75 -2.648 1 70 176 ILE B O 1
ATOM 2959 N N . THR B 1 177 ? -5.512 27.562 -2.318 1 71.06 177 THR B N 1
ATOM 2960 C CA . THR B 1 177 ? -5.262 27.375 -3.742 1 71.06 177 THR B CA 1
ATOM 2961 C C . THR B 1 177 ? -6.543 27.578 -4.547 1 71.06 177 THR B C 1
ATOM 2963 O O . THR B 1 177 ? -6.527 28.234 -5.59 1 71.06 177 THR B O 1
ATOM 2966 N N . HIS B 1 178 ? -7.574 27.062 -4.039 1 71.44 178 HIS B N 1
ATOM 2967 C CA . HIS B 1 178 ? -8.867 27.203 -4.699 1 71.44 178 HIS B CA 1
ATOM 2968 C C . HIS B 1 178 ? -9.297 28.656 -4.785 1 71.44 178 HIS B C 1
ATOM 2970 O O . HIS B 1 178 ? -9.789 29.109 -5.824 1 71.44 178 HIS B O 1
ATOM 2976 N N . ASN B 1 179 ? -9.039 29.328 -3.73 1 68.56 179 ASN B N 1
ATOM 2977 C CA . ASN B 1 179 ? -9.422 30.734 -3.689 1 68.56 179 ASN B CA 1
ATOM 2978 C C . ASN B 1 179 ? -8.555 31.578 -4.609 1 68.56 179 ASN B C 1
ATOM 2980 O O . ASN B 1 179 ? -9.031 32.531 -5.23 1 68.56 179 ASN B O 1
ATOM 2984 N N . LEU B 1 180 ? -7.305 31.062 -4.637 1 65.06 180 LEU B N 1
ATOM 2985 C CA . LEU B 1 180 ? -6.387 31.766 -5.523 1 65.06 180 LEU B CA 1
ATOM 2986 C C . LEU B 1 180 ? -6.777 31.562 -6.984 1 65.06 180 LEU B C 1
ATOM 2988 O O . LEU B 1 180 ? -6.734 32.5 -7.773 1 65.06 180 LEU B O 1
ATOM 2992 N N . VAL B 1 181 ? -7.102 30.344 -7.238 1 66.62 181 VAL B N 1
ATOM 2993 C CA . VAL B 1 181 ? -7.477 30.016 -8.609 1 66.62 181 VAL B CA 1
ATOM 2994 C C . VAL B 1 181 ? -8.797 30.703 -8.961 1 66.62 181 VAL B C 1
ATOM 2996 O O . VAL B 1 181 ? -8.953 31.25 -10.055 1 66.62 181 VAL B O 1
ATOM 2999 N N . LYS B 1 182 ? -9.672 30.766 -8.07 1 71.69 182 LYS B N 1
ATOM 3000 C CA . LYS B 1 182 ? -10.969 31.391 -8.297 1 71.69 182 LYS B CA 1
ATOM 3001 C C . LYS B 1 182 ? -10.82 32.906 -8.469 1 71.69 182 LYS B C 1
ATOM 3003 O O . LYS B 1 182 ? -11.453 33.5 -9.336 1 71.69 182 LYS B O 1
ATOM 3008 N N . ASN B 1 183 ? -10 33.406 -7.633 1 64.62 183 ASN B N 1
ATOM 3009 C CA . ASN B 1 183 ? -9.789 34.875 -7.723 1 64.62 183 ASN B CA 1
ATOM 3010 C C . ASN B 1 183 ? -9.055 35.25 -9.008 1 64.62 183 ASN B C 1
ATOM 3012 O O . ASN B 1 183 ? -9.281 36.312 -9.57 1 64.62 183 ASN B O 1
ATOM 3016 N N . ALA B 1 184 ? -8.125 34.406 -9.344 1 66.88 184 ALA B N 1
ATOM 3017 C CA . ALA B 1 184 ? -7.406 34.625 -10.586 1 66.88 184 ALA B CA 1
ATOM 3018 C C . ALA B 1 184 ? -8.336 34.531 -11.789 1 66.88 184 ALA B C 1
ATOM 3020 O O . ALA B 1 184 ? -8.234 35.344 -12.727 1 66.88 184 ALA B O 1
ATOM 3021 N N . ASN B 1 185 ? -9.148 33.562 -11.734 1 67.25 185 ASN B N 1
ATOM 3022 C CA . ASN B 1 185 ? -10.102 33.406 -12.828 1 67.25 185 ASN B CA 1
ATOM 3023 C C . ASN B 1 185 ? -11.164 34.5 -12.82 1 67.25 185 ASN B C 1
ATOM 3025 O O . ASN B 1 185 ? -11.711 34.844 -13.867 1 67.25 185 ASN B O 1
ATOM 3029 N N . SER B 1 186 ? -11.547 34.938 -11.688 1 62.59 186 SER B N 1
ATOM 3030 C CA . SER B 1 186 ? -12.539 36.031 -11.609 1 62.59 186 SER B CA 1
ATOM 3031 C C . SER B 1 186 ? -11.938 37.344 -12.055 1 62.59 186 SER B C 1
ATOM 3033 O O . SER B 1 186 ? -12.664 38.219 -12.523 1 62.59 186 SER B O 1
ATOM 3035 N N . LYS B 1 187 ? -10.719 37.656 -11.836 1 60.03 187 LYS B N 1
ATOM 3036 C CA . LYS B 1 187 ? -10.141 38.906 -12.336 1 60.03 187 LYS B CA 1
ATOM 3037 C C . LYS B 1 187 ? -10.062 38.906 -13.859 1 60.03 187 LYS B C 1
ATOM 3039 O O . LYS B 1 187 ? -9.961 39.938 -14.484 1 60.03 187 LYS B O 1
ATOM 3044 N N . ASP B 1 188 ? -9.93 37.75 -14.391 1 51.62 188 ASP B N 1
ATOM 3045 C CA . ASP B 1 188 ? -9.922 37.719 -15.852 1 51.62 188 ASP B CA 1
ATOM 3046 C C . ASP B 1 188 ? -11.328 37.969 -16.406 1 51.62 188 ASP B C 1
ATOM 3048 O O . ASP B 1 188 ? -11.516 38.031 -17.625 1 51.62 188 ASP B O 1
ATOM 3052 N N . GLU B 1 189 ? -12.312 37.938 -15.586 1 46.22 189 GLU B N 1
ATOM 3053 C CA . GLU B 1 189 ? -13.539 38.5 -16.125 1 46.22 189 GLU B CA 1
ATOM 3054 C C . GLU B 1 189 ? -13.594 40 -15.875 1 46.22 189 GLU B C 1
ATOM 3056 O O . GLU B 1 189 ? -13.172 40.469 -14.82 1 46.22 189 GLU B O 1
#

Solvent-accessible surface area (backbone atoms only — not comparable to full-atom values): 19418 Å² total; per-residue (Å²): 107,66,67,56,49,46,52,49,48,51,53,48,45,54,60,53,69,38,93,41,55,60,32,46,51,39,49,50,47,21,70,72,70,71,47,59,46,63,60,51,49,50,48,50,52,47,51,51,48,49,35,24,34,69,39,93,54,17,63,58,53,31,46,46,65,56,31,51,48,58,33,50,54,40,53,53,21,62,74,40,89,54,55,68,52,26,44,52,49,38,40,34,51,36,43,49,39,54,49,52,62,55,37,55,60,40,44,74,70,39,61,82,44,49,56,42,42,38,52,50,35,52,51,42,48,44,28,65,21,92,45,92,78,25,40,17,58,51,46,35,62,68,50,49,47,53,52,41,69,72,43,39,69,62,46,48,42,46,48,45,36,50,49,51,51,49,27,51,51,50,48,52,48,48,51,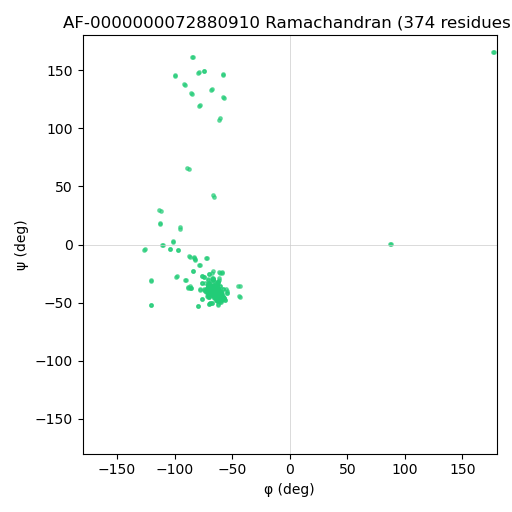47,51,52,49,49,51,49,50,54,55,52,64,75,95,107,66,66,56,48,47,52,50,49,52,52,49,45,55,62,53,69,38,92,42,54,59,32,47,52,37,49,52,46,21,71,72,71,70,46,58,47,63,59,52,48,50,49,52,52,47,51,52,47,50,34,23,34,70,38,94,53,18,62,56,53,32,48,47,65,56,31,50,49,59,32,52,52,40,52,52,21,61,75,40,90,53,56,68,51,26,43,53,48,39,40,36,51,36,44,49,40,53,48,53,64,56,37,56,60,40,43,74,70,39,60,81,44,49,57,43,43,38,52,51,36,54,52,41,48,44,27,66,22,91,46,93,76,23,41,19,60,52,46,35,62,68,48,50,46,53,52,41,70,71,43,39,68,63,46,48,42,46,47,47,37,51,48,50,51,50,27,52,51,48,50,52,49,48,51,47,49,50,48,49,51,48,50,55,57,52,65,74,95

Secondary structure (DSSP, 8-state):
-HHHHHHHHHHHHHHHTSSSHHHHHHHHHHHHH---HHHHHHHHHHHHHHHHHH-TTHHHHHHHHHHHHHHHHHHHHHHSS-SHHHHHHHHHHHHHHHHHHHHHHHHHHHTT-TTHHHHHHHHHHHHH--SSS-HHHHHIIIIIHHHHHHHHHHHHHHHHHHHHHHHHHHHHHHHHHHHHHHHHHHHT-/-HHHHHHHHHHHHHHHTSSSHHHHHHHHHHHHH---HHHHHHHHHHHHHHHHHH-TTHHHHHHHHHHHHHHHHHHHHHHSS-SHHHHHHHHHHHHHHHHHHHHHHHHHHHTT-TTHHHHHHHHHHHHH--SSS-HHHHHIIIIIHHHHHHHHHHHHHHHHHHHHHHHHHHHHHHHHHHHHHHHHHHHT-

InterPro domains:
  IPR004345 TB2/DP1/HVA22 [PF03134] (70-146)
  IPR004345 TB2/DP1/HVA22 [PTHR12300] (62-166)